Protein AF-A0A2D8CPC3-F1 (afdb_monomer)

Mean predicted aligned error: 6.95 Å

Secondary structure (DSSP, 8-state):
--SSGGGGGTTHHHHHHTT--B---HHHHHHH-HHHHHH--S-BSS-TTHHHHHT-HHHHHHHHHHTT---PPEESSGGG--S-EEEEETT-GGGTT-EEESSHHHHHHH--TTS-EEEEE---S-EEEEEEEEETT--SSSEEEP-GGGTT-EEEEEEEEEEEEETTHHHHHHHHHH-SSTT--

Nearest PDB structures (foldseek):
  2r86-assembly1_A  TM=7.481E-01  e=3.266E-10  Pyrococcus furiosus
  2r84-assembly1_A  TM=7.348E-01  e=1.127E-09  Pyrococcus furiosus
  2r85-assembly1_A  TM=7.443E-01  e=2.227E-09  Pyrococcus furiosus
  2r84-assembly2_B  TM=7.821E-01  e=5.999E-09  Pyrococcus furiosus
  2r86-assembly2_B-3  TM=7.549E-01  e=5.300E-09  Pyrococcus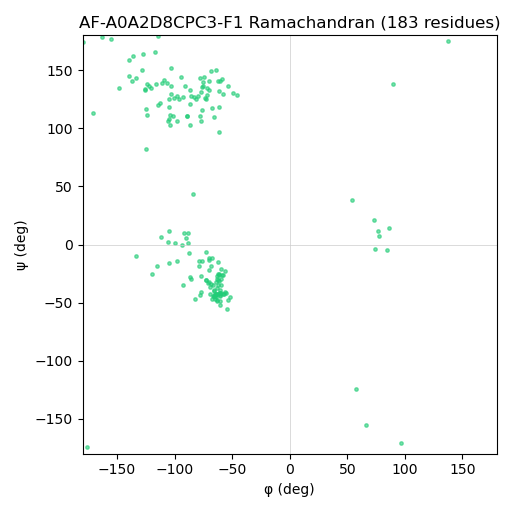 furiosus

Radius of gyration: 21.26 Å; Cα contacts (8 Å, |Δi|>4): 231; chains: 1; bounding box: 52×41×60 Å

Foldseek 3Di:
DDPFLCCLQVCLVVLVVVLHEAEDDPVSCVRNDLVNVLVRNHHYPDDSCVVVCVVDPVSVVVVCVVVVHDDFDWDPDLQPQPAKKWKAFPPDDPCPLIAIAGHSVSCVVRDDPVTDITITDDDQAKDKAWDKDWDQPDPDADFDADDDVRHPDGRTHIDGPDMDTRHCVNVVVVCRVPDDCVVVD

pLDDT: mean 87.66, std 11.76, range [38.03, 98.12]

Solvent-accessible surface area (backbone atoms only — not comparable to full-atom values): 11168 Å² total; per-residue (Å²): 131,81,92,48,67,59,55,53,65,78,41,23,64,61,38,50,79,67,69,46,69,45,75,80,50,73,65,58,41,65,68,40,28,62,71,52,56,59,65,45,79,45,56,56,65,78,67,64,74,52,53,64,38,69,69,37,73,68,48,38,49,53,52,39,47,76,70,69,47,90,70,73,53,72,50,89,52,64,86,71,44,87,44,52,26,36,39,41,50,66,89,44,71,92,61,55,84,50,48,76,26,62,34,43,70,53,36,67,74,70,58,64,84,90,53,62,68,44,42,28,50,52,82,87,51,59,50,72,50,75,39,72,46,77,40,69,83,46,91,54,84,55,59,42,70,33,62,78,100,38,52,91,34,77,54,16,18,55,42,81,77,50,72,54,77,35,78,63,45,35,61,60,49,49,42,67,77,67,51,84,57,80,81,74,115

Structure (mmCIF, N/CA/C/O backbone):
data_AF-A0A2D8CPC3-F1
#
_entry.id   AF-A0A2D8CPC3-F1
#
loop_
_atom_site.group_PDB
_atom_site.id
_atom_site.type_symbol
_atom_site.label_atom_id
_atom_site.label_alt_id
_atom_site.label_comp_id
_atom_site.label_asym_id
_atom_site.label_entity_id
_atom_site.label_seq_id
_atom_site.pdbx_PDB_ins_code
_atom_site.Cartn_x
_atom_site.Cartn_y
_atom_site.Cartn_z
_atom_site.occupancy
_atom_site.B_iso_or_equiv
_atom_site.auth_seq_id
_atom_site.auth_comp_id
_atom_site.auth_asym_id
_atom_site.auth_atom_id
_atom_site.pdbx_PDB_model_num
ATOM 1 N N . MET A 1 1 ? 1.712 19.975 21.796 1.00 66.88 1 MET A N 1
ATOM 2 C CA . MET A 1 1 ? 1.797 19.261 20.505 1.00 66.88 1 MET A CA 1
ATOM 3 C C . MET A 1 1 ? 2.903 18.235 20.653 1.00 66.88 1 MET A C 1
ATOM 5 O O . MET A 1 1 ? 3.775 18.483 21.472 1.00 66.88 1 MET A O 1
ATOM 9 N N . LEU A 1 2 ? 2.816 17.095 19.965 1.00 80.50 2 LEU A N 1
ATOM 10 C CA . LEU A 1 2 ? 3.948 16.165 19.890 1.00 80.50 2 LEU A CA 1
ATOM 11 C C . LEU A 1 2 ? 4.973 16.756 18.922 1.00 80.50 2 LEU A C 1
ATOM 13 O O . LEU A 1 2 ? 4.567 17.253 17.868 1.00 80.50 2 LEU A O 1
ATOM 17 N N . GLU A 1 3 ? 6.254 16.712 19.271 1.00 84.12 3 GLU A N 1
ATOM 18 C CA . GLU A 1 3 ? 7.335 17.150 18.375 1.00 84.12 3 GLU A CA 1
ATOM 19 C C . GLU A 1 3 ? 7.769 16.003 17.443 1.00 84.12 3 GLU A C 1
ATOM 21 O O . GLU A 1 3 ? 8.148 16.231 16.294 1.00 84.12 3 GLU A O 1
ATOM 26 N N . ASP A 1 4 ? 7.629 14.755 17.906 1.00 87.94 4 ASP A N 1
ATOM 27 C CA . ASP A 1 4 ? 7.872 13.529 17.143 1.00 87.94 4 ASP A CA 1
ATOM 28 C C . ASP A 1 4 ? 6.762 12.498 17.422 1.00 87.94 4 ASP A C 1
ATOM 30 O O . ASP A 1 4 ? 6.319 12.314 18.556 1.00 87.94 4 ASP A O 1
ATOM 34 N N . TYR A 1 5 ? 6.315 11.774 16.392 1.00 88.62 5 TYR A N 1
ATOM 35 C CA . TYR A 1 5 ? 5.316 10.710 16.546 1.00 88.62 5 TYR A CA 1
ATOM 36 C C . TYR A 1 5 ? 5.758 9.597 17.509 1.00 88.62 5 TYR A C 1
ATOM 38 O O . TYR A 1 5 ? 4.910 8.945 18.111 1.00 88.62 5 TYR A O 1
ATOM 46 N N . ARG A 1 6 ? 7.061 9.374 17.692 1.00 89.44 6 ARG A N 1
ATOM 47 C CA . ARG A 1 6 ? 7.613 8.386 18.630 1.00 89.44 6 ARG A CA 1
ATOM 48 C C . ARG A 1 6 ? 7.278 8.691 20.083 1.00 89.44 6 ARG A C 1
ATOM 50 O O . ARG A 1 6 ? 7.129 7.745 20.849 1.00 89.44 6 ARG A O 1
ATOM 57 N N . GLU A 1 7 ? 7.059 9.958 20.433 1.00 91.38 7 GLU A N 1
ATOM 58 C CA . GLU A 1 7 ? 6.600 10.362 21.770 1.00 91.38 7 GLU A CA 1
ATOM 59 C C . GLU A 1 7 ? 5.245 9.725 22.118 1.00 91.38 7 GLU A C 1
ATOM 61 O O . GLU A 1 7 ? 4.914 9.552 23.287 1.00 91.38 7 GLU A O 1
ATOM 66 N N . MET A 1 8 ? 4.458 9.291 21.122 1.00 91.75 8 MET A N 1
ATOM 67 C CA . MET A 1 8 ? 3.216 8.556 21.375 1.00 91.75 8 MET A CA 1
ATOM 68 C C . MET A 1 8 ? 3.424 7.275 22.191 1.00 91.75 8 MET A C 1
ATOM 70 O O . MET A 1 8 ? 2.487 6.841 22.861 1.00 91.75 8 MET A O 1
ATOM 74 N N . LEU A 1 9 ? 4.613 6.666 22.130 1.00 92.12 9 LEU A N 1
ATOM 75 C CA . LEU A 1 9 ? 4.952 5.496 22.939 1.00 92.12 9 LEU A CA 1
ATOM 76 C C . LEU A 1 9 ? 5.002 5.854 24.430 1.00 92.12 9 LEU A C 1
ATOM 78 O O . LEU A 1 9 ? 4.478 5.103 25.249 1.00 92.12 9 LEU A O 1
ATOM 82 N N . ASP A 1 10 ? 5.542 7.027 24.762 1.00 93.69 10 ASP A N 1
ATOM 83 C CA . ASP A 1 10 ? 5.662 7.514 26.139 1.00 93.69 10 ASP A CA 1
ATOM 84 C C . ASP A 1 10 ? 4.299 7.940 26.710 1.00 93.69 10 ASP A C 1
ATOM 86 O O . ASP A 1 10 ? 4.031 7.790 27.900 1.00 93.69 10 ASP A O 1
ATOM 90 N N . TYR A 1 11 ? 3.393 8.413 25.848 1.00 94.44 11 TYR A N 1
ATOM 91 C CA . TYR A 1 11 ? 2.033 8.817 26.222 1.00 94.44 11 TYR A CA 1
ATOM 92 C C . TYR A 1 11 ? 0.984 7.696 26.103 1.00 94.44 11 TYR A C 1
ATOM 94 O O . TYR A 1 11 ? -0.213 7.962 26.241 1.00 94.44 11 TYR A O 1
ATOM 102 N N . ALA A 1 12 ? 1.389 6.441 25.873 1.00 94.69 12 ALA A N 1
ATOM 103 C CA . ALA A 1 12 ? 0.462 5.319 25.687 1.00 94.69 12 ALA A CA 1
ATOM 104 C C . ALA A 1 12 ? -0.521 5.147 26.861 1.00 94.69 12 ALA A C 1
ATOM 106 O O . ALA A 1 12 ? -1.717 4.938 26.645 1.00 94.69 12 ALA A O 1
ATOM 107 N N . GLU A 1 13 ? -0.042 5.287 28.099 1.00 96.62 13 GLU A N 1
ATOM 108 C CA . GLU A 1 13 ? -0.886 5.226 29.296 1.00 96.62 13 GLU A CA 1
ATOM 109 C C . GLU A 1 13 ? -1.916 6.359 29.321 1.00 96.62 13 GLU A C 1
ATOM 111 O O . GLU A 1 13 ? -3.112 6.098 29.453 1.00 96.62 13 GLU A O 1
ATOM 116 N N . TRP A 1 14 ? -1.475 7.593 29.070 1.00 96.06 14 TRP A N 1
ATOM 117 C CA . TRP A 1 14 ? -2.355 8.758 29.004 1.00 96.06 14 TRP A CA 1
ATOM 118 C C . TRP A 1 14 ? -3.467 8.579 27.960 1.00 96.06 14 TRP A C 1
ATOM 120 O O . TRP A 1 14 ? -4.631 8.880 28.228 1.00 96.06 14 TRP A O 1
ATOM 130 N N . PHE A 1 15 ? -3.147 8.036 26.780 1.00 96.25 15 PHE A N 1
ATOM 131 C CA . PHE A 1 15 ? -4.153 7.762 25.750 1.00 96.25 15 PHE A CA 1
ATOM 132 C C . PHE A 1 15 ? -5.208 6.757 26.223 1.00 96.25 15 PHE A C 1
ATOM 134 O O . PHE A 1 15 ? -6.402 6.963 25.984 1.00 96.25 15 PHE A O 1
ATOM 141 N N . ARG A 1 16 ? -4.793 5.692 26.922 1.00 96.75 16 ARG A N 1
ATOM 142 C CA . ARG A 1 16 ? -5.721 4.701 27.486 1.00 96.75 16 ARG A CA 1
ATOM 143 C C . ARG A 1 16 ? -6.607 5.306 28.571 1.00 96.75 16 ARG A C 1
ATOM 145 O O . ARG A 1 16 ? -7.817 5.105 28.525 1.00 96.75 16 ARG A O 1
ATOM 152 N N . GLU A 1 17 ? -6.047 6.095 29.488 1.00 97.69 17 GLU A N 1
ATOM 153 C CA . GLU A 1 17 ? -6.815 6.786 30.538 1.00 97.69 17 GLU A CA 1
ATOM 154 C C . GLU A 1 17 ? -7.871 7.743 29.968 1.00 97.69 17 GLU A C 1
ATOM 156 O O . GLU A 1 17 ? -8.920 7.974 30.573 1.00 97.69 17 GLU A O 1
ATOM 161 N N . LYS A 1 18 ? -7.611 8.297 28.780 1.00 97.56 18 LYS A N 1
ATOM 162 C CA . LYS A 1 18 ? -8.533 9.180 28.059 1.00 97.56 18 LYS A CA 1
ATOM 163 C C . LYS A 1 18 ? -9.481 8.447 27.106 1.00 97.56 18 LYS A C 1
ATOM 165 O O . LYS A 1 18 ? -10.247 9.116 26.418 1.00 97.56 18 LYS A O 1
ATOM 170 N N . ASN A 1 19 ? -9.482 7.111 27.093 1.00 97.19 19 ASN A N 1
ATOM 171 C CA . ASN A 1 19 ? -10.299 6.279 26.200 1.00 97.19 19 ASN A CA 1
ATOM 172 C C . ASN A 1 19 ? -10.104 6.628 24.714 1.00 97.19 19 ASN A C 1
ATOM 174 O O . ASN A 1 19 ? -11.054 6.651 23.930 1.00 97.19 19 ASN A O 1
ATOM 178 N N . VAL A 1 20 ? -8.866 6.938 24.326 1.00 97.06 20 VAL A N 1
ATOM 179 C CA . VAL A 1 20 ? -8.535 7.306 22.948 1.00 97.06 20 VAL A CA 1
ATOM 180 C C . VAL A 1 20 ? -8.508 6.065 22.061 1.00 97.06 20 VAL A C 1
ATOM 182 O O . VAL A 1 20 ? -7.913 5.044 22.405 1.00 97.06 20 VAL A O 1
ATOM 185 N N . ILE A 1 21 ? -9.112 6.193 20.879 1.00 96.44 21 ILE A N 1
ATOM 186 C CA . ILE A 1 21 ? -8.969 5.246 19.773 1.00 96.44 21 ILE A CA 1
ATOM 187 C C . ILE A 1 21 ? -8.226 5.960 18.648 1.00 96.44 21 ILE A C 1
ATOM 189 O O . ILE A 1 21 ? -8.671 6.994 18.150 1.00 96.44 21 ILE A O 1
ATOM 193 N N . ILE A 1 22 ? -7.090 5.405 18.239 1.00 94.81 22 ILE A N 1
ATOM 194 C CA . ILE A 1 22 ? -6.279 5.950 17.151 1.00 94.81 22 ILE A CA 1
ATOM 195 C C . ILE A 1 22 ? -6.842 5.471 15.814 1.00 94.81 22 ILE A C 1
ATOM 197 O O . ILE A 1 22 ? -6.961 4.268 15.582 1.00 94.81 22 ILE A O 1
ATOM 201 N N . VAL A 1 23 ? -7.117 6.405 14.904 1.00 95.12 23 VAL A N 1
ATOM 202 C CA . VAL A 1 23 ? -7.429 6.106 13.500 1.00 95.12 23 VAL A CA 1
ATOM 203 C C . VAL A 1 23 ? -6.150 6.296 12.677 1.00 95.12 23 VAL A C 1
ATOM 205 O O . VAL A 1 23 ? -5.717 7.437 12.500 1.00 95.12 23 VAL A O 1
ATOM 208 N N . PRO A 1 24 ? -5.489 5.215 12.222 1.00 92.94 24 PRO A N 1
ATOM 209 C CA . PRO A 1 24 ? -4.202 5.337 11.553 1.00 92.94 24 PRO A CA 1
ATOM 210 C C . PRO A 1 24 ? -4.329 5.884 10.128 1.00 92.94 24 PRO A C 1
ATOM 212 O O . PRO A 1 24 ? -5.251 5.543 9.392 1.00 92.94 24 PRO A O 1
ATOM 215 N N . HIS A 1 25 ? -3.344 6.686 9.723 1.00 90.25 25 HIS A N 1
ATOM 216 C CA . HIS A 1 25 ? -3.126 7.126 8.343 1.00 90.25 25 HIS A CA 1
ATOM 217 C C . HIS A 1 25 ? -1.678 6.833 7.920 1.00 90.25 25 HIS A C 1
ATOM 219 O O . HIS A 1 25 ? -0.815 6.611 8.771 1.00 90.25 25 HIS A O 1
ATOM 225 N N . GLY A 1 26 ? -1.394 6.854 6.611 1.00 84.50 26 GLY A N 1
ATOM 226 C CA . GLY A 1 26 ? -0.092 6.435 6.063 1.00 84.50 26 GLY A CA 1
ATOM 227 C C . GLY A 1 26 ? 1.110 7.120 6.723 1.00 84.50 26 GLY A C 1
ATOM 228 O O . GLY A 1 26 ? 2.050 6.449 7.141 1.00 84.50 26 GLY A O 1
ATOM 229 N N . SER A 1 27 ? 1.042 8.440 6.917 1.00 86.06 27 SER A N 1
ATOM 230 C CA . SER A 1 27 ? 2.122 9.194 7.567 1.00 86.06 27 SER A CA 1
ATOM 231 C C . SER A 1 27 ? 2.359 8.785 9.023 1.00 86.06 27 SER A C 1
ATOM 233 O O . SER A 1 27 ? 3.508 8.717 9.441 1.00 86.06 27 SER A O 1
ATOM 235 N N . LEU A 1 28 ? 1.312 8.465 9.796 1.00 88.94 28 LEU A N 1
ATOM 236 C CA . LEU A 1 28 ? 1.478 8.019 11.184 1.00 88.94 28 LEU A CA 1
ATOM 237 C C . LEU A 1 28 ? 2.320 6.741 11.237 1.00 88.94 28 LEU A C 1
ATOM 239 O O . LEU A 1 28 ? 3.277 6.661 12.002 1.00 88.94 28 LEU A O 1
ATOM 243 N N . VAL A 1 29 ? 1.978 5.756 10.406 1.00 86.12 29 VAL A N 1
ATOM 244 C CA . VAL A 1 29 ? 2.699 4.477 10.347 1.00 86.12 29 VAL A CA 1
ATOM 245 C C . VAL A 1 29 ? 4.128 4.679 9.840 1.00 86.12 29 VAL A C 1
ATOM 247 O O . VAL A 1 29 ? 5.052 4.064 10.371 1.00 86.12 29 VAL A O 1
ATOM 250 N N . GLU A 1 30 ? 4.325 5.555 8.850 1.00 85.12 30 GLU A N 1
ATOM 251 C CA . GLU A 1 30 ? 5.651 5.865 8.311 1.00 85.12 30 GLU A CA 1
ATOM 252 C C . GLU A 1 30 ? 6.574 6.507 9.356 1.00 85.12 30 GLU A C 1
ATOM 254 O O . GLU A 1 30 ? 7.711 6.059 9.513 1.00 85.12 30 GLU A O 1
ATOM 259 N N . TYR A 1 31 ? 6.102 7.530 10.075 1.00 85.94 31 TYR A N 1
ATOM 260 C CA . TYR A 1 31 ? 6.927 8.271 11.034 1.00 85.94 31 TYR A CA 1
ATOM 261 C C . TYR A 1 31 ? 7.127 7.519 12.352 1.00 85.94 31 TYR A C 1
ATOM 263 O O . TYR A 1 31 ? 8.243 7.485 12.876 1.00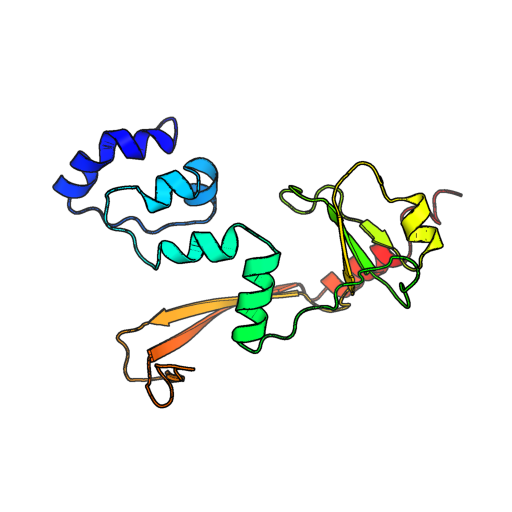 85.94 31 TYR A O 1
ATOM 271 N N . LEU A 1 32 ? 6.081 6.867 12.871 1.00 89.00 32 LEU A N 1
ATOM 272 C CA . LEU A 1 32 ? 6.192 6.047 14.079 1.00 89.00 32 LEU A CA 1
ATOM 273 C C . LEU A 1 32 ? 7.030 4.785 13.819 1.00 89.00 32 LEU A C 1
ATOM 275 O O . LEU A 1 32 ? 7.778 4.338 14.691 1.00 89.00 32 LEU A O 1
ATOM 279 N N . GLY A 1 33 ? 6.931 4.235 12.606 1.00 87.94 33 GLY A N 1
ATOM 280 C CA . GLY A 1 33 ? 7.521 2.968 12.197 1.00 87.94 33 GLY A CA 1
ATOM 281 C C . GLY A 1 33 ? 6.577 1.789 12.452 1.00 87.94 33 GLY A C 1
ATOM 282 O O . GLY A 1 33 ? 5.948 1.687 13.507 1.00 87.94 33 GLY A O 1
ATOM 283 N N . ALA A 1 34 ? 6.514 0.857 11.496 1.00 86.31 34 ALA A N 1
ATOM 284 C CA . ALA A 1 34 ? 5.567 -0.262 11.517 1.00 86.31 34 ALA A CA 1
ATOM 285 C C . ALA A 1 34 ? 5.659 -1.124 12.792 1.00 86.31 34 ALA A C 1
ATOM 287 O O . ALA A 1 34 ? 4.633 -1.493 13.366 1.00 86.31 34 ALA A O 1
ATOM 288 N N . SER A 1 35 ? 6.876 -1.405 13.270 1.00 88.00 35 SER A N 1
ATOM 289 C CA . SER A 1 35 ? 7.097 -2.186 14.496 1.00 88.00 35 SER A CA 1
ATOM 290 C C . SER A 1 35 ? 6.572 -1.471 15.742 1.00 88.00 35 SER A C 1
ATOM 292 O O . SER A 1 35 ? 5.889 -2.083 16.561 1.00 88.00 35 SER A O 1
ATOM 294 N N . ASN A 1 36 ? 6.839 -0.169 15.863 1.00 91.69 36 ASN A N 1
ATOM 295 C CA . ASN A 1 36 ? 6.379 0.636 16.993 1.00 91.69 36 ASN A CA 1
ATOM 296 C C . ASN A 1 36 ? 4.856 0.773 16.984 1.00 91.69 36 ASN A C 1
ATOM 298 O O . ASN A 1 36 ? 4.223 0.560 18.010 1.00 91.69 36 ASN A O 1
ATOM 302 N N . PHE A 1 37 ? 4.252 1.040 15.821 1.00 91.94 37 PHE A N 1
ATOM 303 C CA . PHE A 1 37 ? 2.796 1.101 15.695 1.00 91.94 37 PHE A CA 1
ATOM 304 C C . PHE A 1 37 ? 2.129 -0.230 16.068 1.00 91.94 37 PHE A C 1
ATOM 306 O O . PHE A 1 37 ? 1.119 -0.248 16.770 1.00 91.94 37 PHE A O 1
ATOM 313 N N . ARG A 1 38 ? 2.705 -1.364 15.643 1.00 89.25 38 ARG A N 1
ATOM 314 C CA . ARG A 1 38 ? 2.184 -2.693 15.988 1.00 89.25 38 ARG A CA 1
ATOM 315 C C . ARG A 1 38 ? 2.167 -2.923 17.502 1.00 89.25 38 ARG A C 1
ATOM 317 O O . ARG A 1 38 ? 1.178 -3.453 18.014 1.00 89.25 38 ARG A O 1
ATOM 324 N N . ASN A 1 39 ? 3.228 -2.495 18.184 1.00 91.06 39 ASN A N 1
ATOM 325 C CA . ASN A 1 39 ? 3.426 -2.671 19.623 1.00 91.06 39 ASN A CA 1
ATOM 326 C C . ASN A 1 39 ? 2.808 -1.549 20.475 1.00 91.06 39 ASN A C 1
ATOM 328 O O . ASN A 1 39 ? 2.785 -1.673 21.694 1.00 91.06 39 ASN A O 1
ATOM 332 N N . LEU A 1 40 ? 2.291 -0.474 19.865 1.00 93.06 40 LEU A N 1
ATOM 333 C CA . LEU A 1 40 ? 1.691 0.647 20.585 1.00 93.06 40 LEU A CA 1
ATOM 334 C C . LEU A 1 40 ? 0.488 0.165 21.397 1.00 93.06 40 LEU A C 1
ATOM 336 O O . LEU A 1 40 ? -0.512 -0.308 20.857 1.00 93.06 40 LEU A O 1
ATOM 340 N N . GLU A 1 41 ? 0.543 0.310 22.707 1.00 93.81 41 GLU A N 1
ATOM 341 C CA . GLU A 1 41 ? -0.468 -0.242 23.604 1.00 93.81 41 GLU A CA 1
ATOM 342 C C . GLU A 1 41 ? -1.708 0.667 23.753 1.00 93.81 41 GLU A C 1
ATOM 344 O O . GLU A 1 41 ? -2.218 0.880 24.850 1.00 93.81 41 GLU A O 1
ATOM 349 N N . VAL A 1 42 ? -2.205 1.229 22.653 1.00 95.44 42 VAL A N 1
ATOM 350 C CA . VAL A 1 42 ? -3.386 2.109 22.607 1.00 95.44 42 VAL A CA 1
ATOM 351 C C . VAL A 1 42 ? -4.382 1.545 21.600 1.00 95.44 42 VAL A C 1
ATOM 353 O O . VAL A 1 42 ? -3.944 1.210 20.506 1.00 95.44 42 VAL A O 1
ATOM 356 N N . PRO A 1 43 ? -5.692 1.439 21.881 1.00 95.31 43 PRO A N 1
ATOM 357 C CA . PRO A 1 43 ? -6.660 0.950 20.898 1.00 95.31 43 PRO A CA 1
ATOM 358 C C . PRO A 1 43 ? -6.529 1.652 19.535 1.00 95.31 43 PRO A C 1
ATOM 360 O O . PRO A 1 43 ? -6.483 2.877 19.452 1.00 95.31 43 PRO A O 1
ATOM 363 N N . THR A 1 44 ? -6.460 0.873 18.455 1.00 95.00 44 THR A N 1
ATOM 364 C CA . THR A 1 44 ? -6.342 1.381 17.077 1.00 95.00 44 THR A CA 1
ATOM 365 C C . THR A 1 44 ? -7.474 0.838 16.222 1.00 95.00 44 THR A C 1
ATOM 367 O O . THR A 1 44 ? -7.762 -0.356 16.285 1.00 95.00 44 THR A O 1
ATOM 370 N N . PHE A 1 45 ? -8.056 1.682 15.379 1.00 95.19 45 PHE A N 1
ATOM 371 C CA . PHE A 1 45 ? -9.000 1.257 14.355 1.00 95.19 45 PHE A CA 1
ATOM 372 C C . PHE A 1 45 ? -8.283 0.465 13.248 1.00 95.19 45 PHE A C 1
ATOM 374 O O . PHE A 1 45 ? -7.243 0.894 12.747 1.00 95.19 45 PHE A O 1
ATOM 381 N N . GLY A 1 46 ? -8.846 -0.683 12.861 1.00 92.81 46 GLY A N 1
ATOM 382 C CA . GLY A 1 46 ? -8.303 -1.562 11.821 1.00 92.81 46 GLY A CA 1
ATOM 383 C C . GLY A 1 46 ? -7.455 -2.729 12.347 1.00 92.81 46 GLY A C 1
ATOM 384 O O . GLY A 1 46 ? -7.402 -3.014 13.542 1.00 92.81 46 GLY A O 1
ATOM 385 N N . ASN A 1 47 ? -6.794 -3.441 11.429 1.00 91.50 47 ASN A N 1
ATOM 386 C CA . ASN A 1 47 ? -5.991 -4.626 11.736 1.00 91.50 47 ASN A CA 1
ATOM 387 C C . ASN A 1 47 ? -4.489 -4.315 11.669 1.00 91.50 47 ASN A C 1
ATOM 389 O O . ASN A 1 47 ? -3.922 -4.210 10.587 1.00 91.50 47 ASN A O 1
ATOM 393 N N . ARG A 1 48 ? -3.808 -4.263 12.818 1.00 90.94 48 ARG A N 1
ATOM 394 C CA . ARG A 1 48 ? -2.358 -3.986 12.882 1.00 90.94 48 ARG A CA 1
ATOM 395 C C . ARG A 1 48 ? -1.484 -5.007 12.165 1.00 90.94 48 ARG A C 1
ATOM 397 O O . ARG A 1 48 ? -0.380 -4.672 11.743 1.00 90.94 48 ARG A O 1
ATOM 404 N N . ASN A 1 49 ? -1.946 -6.250 12.035 1.00 88.31 49 ASN A N 1
ATOM 405 C CA . ASN A 1 49 ? -1.176 -7.291 11.358 1.00 88.31 49 ASN A CA 1
ATOM 406 C C . ASN A 1 49 ? -1.092 -7.053 9.842 1.00 88.31 49 ASN A C 1
ATOM 408 O O . ASN A 1 49 ? -0.267 -7.685 9.189 1.00 88.31 49 ASN A O 1
ATOM 412 N N . ILE A 1 50 ? -1.878 -6.119 9.289 1.00 89.31 50 ILE A N 1
ATOM 413 C CA . ILE A 1 50 ? -1.791 -5.736 7.877 1.00 89.31 50 ILE A CA 1
ATOM 414 C C . ILE A 1 50 ? -0.420 -5.166 7.510 1.00 89.31 50 ILE A C 1
ATOM 416 O O . ILE A 1 50 ? 0.089 -5.425 6.426 1.00 89.31 50 ILE A O 1
ATOM 420 N N . LEU A 1 51 ? 0.240 -4.501 8.463 1.00 86.12 51 LEU A N 1
ATOM 421 C CA . LEU A 1 51 ? 1.558 -3.906 8.255 1.00 86.12 51 LEU A CA 1
ATOM 422 C C . LEU A 1 51 ? 2.635 -4.943 7.924 1.00 86.12 51 LEU A C 1
ATOM 424 O O . LEU A 1 51 ? 3.625 -4.616 7.277 1.00 86.12 51 LEU A O 1
ATOM 428 N N . HIS A 1 52 ? 2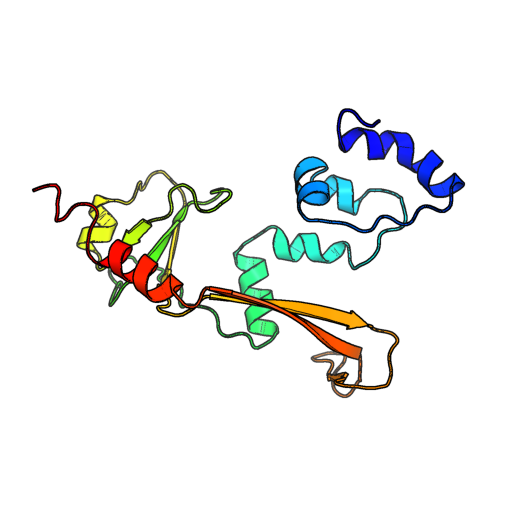.452 -6.199 8.346 1.00 86.00 52 HIS A N 1
ATOM 429 C CA . HIS A 1 52 ? 3.333 -7.288 7.933 1.00 86.00 52 HIS A CA 1
ATOM 430 C C . HIS A 1 52 ? 3.249 -7.523 6.421 1.00 86.00 52 HIS A C 1
ATOM 432 O O . HIS A 1 52 ? 4.282 -7.609 5.763 1.00 86.00 52 HIS A O 1
ATOM 438 N N . TRP A 1 53 ? 2.037 -7.554 5.864 1.00 87.38 53 TRP A N 1
ATOM 439 C CA . TRP A 1 53 ? 1.814 -7.733 4.430 1.00 87.38 53 TRP A CA 1
ATOM 440 C C . TRP A 1 53 ? 2.312 -6.543 3.605 1.00 87.38 53 TRP A C 1
ATOM 442 O O . TRP A 1 53 ? 2.846 -6.731 2.517 1.00 87.38 53 TRP A O 1
ATOM 452 N N . GLU A 1 54 ? 2.199 -5.328 4.142 1.00 82.62 54 GLU A N 1
ATOM 453 C CA . GLU A 1 54 ? 2.655 -4.096 3.481 1.00 82.62 54 GLU A CA 1
ATOM 454 C C . GLU A 1 54 ? 4.175 -3.874 3.574 1.00 82.62 54 GLU A C 1
ATOM 456 O O . GLU A 1 54 ? 4.731 -3.053 2.845 1.00 82.62 54 GLU A O 1
ATOM 461 N N . SER A 1 55 ? 4.868 -4.612 4.449 1.00 78.44 55 SER A N 1
ATOM 462 C CA . SER A 1 55 ? 6.308 -4.439 4.691 1.00 78.44 55 SER A CA 1
ATOM 463 C C . SER A 1 55 ? 7.206 -4.891 3.536 1.00 78.44 55 SER A C 1
ATOM 465 O O . SER A 1 55 ? 8.348 -4.439 3.445 1.00 78.44 55 SER A O 1
ATOM 467 N N . SER A 1 56 ? 6.721 -5.769 2.650 1.00 83.69 56 SER A N 1
ATOM 468 C CA . SER A 1 56 ? 7.495 -6.262 1.511 1.00 83.69 56 SER A CA 1
ATOM 469 C C . SER A 1 56 ? 6.643 -6.377 0.251 1.00 83.69 56 SER A C 1
ATOM 471 O O . SER A 1 56 ? 5.470 -6.747 0.287 1.00 83.69 56 SER A O 1
ATOM 473 N N . ARG A 1 57 ? 7.263 -6.098 -0.902 1.00 82.81 57 ARG A N 1
ATOM 474 C CA . ARG A 1 57 ? 6.596 -6.202 -2.210 1.00 82.81 57 ARG A CA 1
ATOM 475 C C . ARG A 1 57 ? 6.186 -7.641 -2.534 1.00 82.81 57 ARG A C 1
ATOM 477 O O . ARG A 1 57 ? 5.164 -7.844 -3.181 1.00 82.81 57 ARG A O 1
ATOM 484 N N . ALA A 1 58 ? 6.962 -8.625 -2.077 1.00 87.12 58 ALA A N 1
ATOM 485 C CA . ALA A 1 58 ? 6.666 -10.040 -2.285 1.00 87.12 58 ALA A CA 1
ATOM 486 C C . ALA A 1 58 ? 5.409 -10.472 -1.515 1.00 87.12 58 ALA A C 1
ATOM 488 O O . ALA A 1 58 ? 4.512 -11.069 -2.105 1.00 87.12 58 ALA A O 1
ATOM 489 N N . LEU A 1 59 ? 5.304 -10.096 -0.233 1.00 91.06 59 LEU A N 1
ATOM 490 C CA . LEU A 1 59 ? 4.120 -10.378 0.585 1.00 91.06 59 LEU A CA 1
ATOM 491 C C . LEU A 1 59 ? 2.887 -9.660 0.036 1.00 91.06 59 LEU A C 1
ATOM 493 O O . LEU A 1 59 ? 1.825 -10.266 -0.077 1.00 91.06 59 LEU A O 1
ATOM 497 N N . GLN A 1 60 ? 3.032 -8.398 -0.372 1.00 91.31 60 GLN A N 1
ATOM 498 C CA . GLN A 1 60 ? 1.943 -7.650 -0.992 1.00 91.31 60 GLN A CA 1
ATOM 499 C C . GLN A 1 60 ? 1.455 -8.316 -2.286 1.00 91.31 60 GLN A C 1
ATOM 501 O O . GLN A 1 60 ? 0.248 -8.428 -2.495 1.00 91.31 60 GLN A O 1
ATOM 506 N N . ARG A 1 61 ? 2.374 -8.773 -3.150 1.00 92.25 61 ARG A N 1
ATOM 507 C CA . ARG A 1 61 ? 2.018 -9.492 -4.379 1.00 92.25 61 ARG A CA 1
ATOM 508 C C . ARG A 1 61 ? 1.249 -10.768 -4.059 1.00 92.25 61 ARG A C 1
ATOM 510 O O . ARG A 1 61 ? 0.159 -10.940 -4.594 1.00 92.25 61 ARG A O 1
ATOM 517 N N . GLN A 1 62 ? 1.795 -11.602 -3.174 1.00 93.88 62 GLN A N 1
ATOM 518 C CA . GLN A 1 62 ? 1.152 -12.842 -2.747 1.00 93.88 62 GLN A CA 1
ATOM 519 C C . GLN A 1 62 ? -0.267 -12.566 -2.239 1.00 93.88 62 GLN A C 1
ATOM 521 O O . GLN A 1 62 ? -1.218 -13.205 -2.671 1.00 93.88 62 GLN A O 1
ATOM 526 N N . TRP A 1 63 ? -0.426 -11.562 -1.377 1.00 93.44 63 TRP A N 1
ATOM 527 C CA . TRP A 1 63 ? -1.723 -11.215 -0.811 1.00 93.44 63 TRP A CA 1
ATOM 528 C C . TRP A 1 63 ? -2.744 -10.780 -1.871 1.00 93.44 63 TRP A C 1
ATOM 530 O O . TRP A 1 63 ? -3.901 -11.202 -1.829 1.00 93.44 63 TRP A O 1
ATOM 540 N N . LEU A 1 64 ? -2.324 -9.961 -2.839 1.00 93.56 64 LEU A N 1
ATOM 541 C CA . LEU A 1 64 ? -3.185 -9.514 -3.935 1.00 93.56 64 LEU A CA 1
ATOM 542 C C . LEU A 1 64 ? -3.584 -10.679 -4.852 1.00 93.56 64 LEU A C 1
ATOM 544 O O . LEU A 1 64 ? -4.761 -10.812 -5.190 1.00 93.56 64 LEU A O 1
ATOM 548 N N . GLU A 1 65 ? -2.637 -11.543 -5.218 1.00 94.06 65 GLU A N 1
ATOM 549 C CA . GLU A 1 65 ? -2.898 -12.727 -6.046 1.00 94.06 65 GLU A CA 1
ATOM 550 C C . GLU A 1 65 ? -3.832 -13.720 -5.331 1.00 94.06 65 GLU A C 1
ATOM 552 O O . GLU A 1 65 ? -4.818 -14.164 -5.924 1.00 94.06 65 GLU A O 1
ATOM 557 N N . ASP A 1 66 ? -3.625 -13.969 -4.033 1.00 90.94 66 ASP A N 1
ATOM 558 C CA . ASP A 1 66 ? -4.511 -14.789 -3.190 1.00 90.94 66 ASP A CA 1
ATOM 559 C C . ASP A 1 66 ? -5.926 -14.183 -3.075 1.00 90.94 66 ASP A C 1
ATOM 561 O O . ASP A 1 66 ? -6.934 -14.898 -2.975 1.00 90.94 66 ASP A O 1
ATOM 565 N N . GLY A 1 67 ? -6.025 -12.851 -3.140 1.00 89.56 67 GLY A N 1
ATOM 566 C CA . GLY A 1 67 ? -7.277 -12.097 -3.239 1.00 89.56 67 GLY A CA 1
ATOM 567 C C . GLY A 1 67 ? -7.989 -12.242 -4.591 1.00 89.56 67 GLY A C 1
ATOM 568 O O . GLY A 1 67 ? -9.181 -11.952 -4.701 1.00 89.56 67 GLY A O 1
ATOM 569 N N . GLY A 1 68 ? -7.314 -12.781 -5.609 1.00 90.19 68 GLY A N 1
ATOM 570 C CA . GLY A 1 68 ? -7.805 -12.881 -6.983 1.00 90.19 68 GLY A CA 1
ATOM 571 C C . GLY A 1 68 ? -7.540 -11.633 -7.828 1.00 90.19 68 GLY A C 1
ATOM 572 O O . GLY A 1 68 ? -8.144 -11.483 -8.890 1.00 90.19 68 GLY A O 1
ATOM 573 N N . CYS A 1 69 ? -6.668 -10.727 -7.379 1.00 93.56 69 CYS A N 1
ATOM 574 C CA . CYS A 1 69 ? -6.231 -9.595 -8.187 1.00 93.56 69 CYS A CA 1
ATOM 575 C C . CYS A 1 69 ? -5.229 -10.056 -9.250 1.00 93.56 69 CYS A C 1
ATOM 577 O O . CYS A 1 69 ? -4.332 -10.854 -8.987 1.00 93.56 69 CYS A O 1
ATOM 579 N N . THR A 1 70 ? -5.349 -9.507 -10.458 1.00 94.00 70 THR A N 1
ATOM 580 C CA . THR A 1 70 ? -4.335 -9.696 -11.501 1.00 94.00 70 THR A CA 1
ATOM 581 C C . THR A 1 70 ? -3.181 -8.729 -11.258 1.00 94.00 70 THR A C 1
ATOM 583 O O . THR A 1 70 ? -3.397 -7.522 -11.164 1.00 94.00 70 THR A O 1
ATOM 586 N N . MET A 1 71 ? -1.961 -9.256 -11.168 1.00 94.00 71 MET A N 1
ATOM 587 C CA . MET A 1 71 ? -0.748 -8.467 -10.961 1.00 94.00 71 MET A CA 1
ATOM 588 C C . MET A 1 71 ? 0.105 -8.444 -12.233 1.00 94.00 71 MET A C 1
ATOM 590 O O . MET A 1 71 ? 0.234 -9.489 -12.875 1.00 94.00 71 MET A O 1
ATOM 594 N N . PRO A 1 72 ? 0.748 -7.310 -12.578 1.00 93.81 72 PRO A N 1
ATOM 595 C CA . PRO A 1 72 ? 1.613 -7.253 -13.753 1.00 93.81 72 PRO A CA 1
ATOM 596 C C . PRO A 1 72 ? 2.750 -8.272 -13.640 1.00 93.81 72 PRO A C 1
ATOM 598 O O . PRO A 1 72 ? 3.283 -8.483 -12.535 1.00 93.81 72 PRO A O 1
ATOM 601 N N . LYS A 1 73 ? 3.117 -8.897 -14.760 1.00 93.75 73 LYS A N 1
ATOM 602 C CA . LYS A 1 73 ? 4.119 -9.973 -14.792 1.00 93.75 73 LYS A CA 1
ATOM 603 C C . LYS A 1 73 ? 5.477 -9.482 -14.294 1.00 93.75 73 LYS A C 1
ATOM 605 O O . LYS A 1 73 ? 5.882 -8.359 -14.584 1.00 93.75 73 LYS A O 1
ATOM 610 N N . VAL A 1 74 ? 6.175 -10.323 -13.536 1.00 94.12 74 VAL A N 1
ATOM 611 C CA . VAL A 1 74 ? 7.575 -10.083 -13.155 1.00 94.12 74 VAL A CA 1
ATOM 612 C C . VAL A 1 74 ? 8.465 -10.722 -14.212 1.00 94.12 74 VAL A C 1
ATOM 614 O O . VAL A 1 74 ? 8.192 -11.839 -14.645 1.00 94.12 74 VAL A O 1
ATOM 617 N N . VAL A 1 75 ? 9.511 -10.011 -14.622 1.00 95.12 75 VAL A N 1
ATOM 618 C CA . VAL A 1 75 ? 10.530 -10.526 -15.540 1.00 95.12 75 VAL A CA 1
ATOM 619 C C . VAL A 1 75 ? 11.775 -10.847 -14.716 1.00 95.12 75 VAL A C 1
ATOM 621 O O . VAL A 1 75 ? 12.401 -9.943 -14.170 1.00 95.12 75 VAL A O 1
ATOM 624 N N . GLU A 1 76 ? 12.101 -12.133 -14.585 1.00 93.19 76 GLU A N 1
ATOM 625 C CA . GLU A 1 76 ? 13.240 -12.588 -13.770 1.00 93.19 76 GLU A CA 1
ATOM 626 C C . GLU A 1 76 ? 14.581 -12.382 -14.481 1.00 93.19 76 GLU A C 1
ATOM 628 O O . GLU A 1 76 ? 15.536 -11.894 -13.882 1.00 93.19 76 GLU A O 1
ATOM 633 N N . ASP A 1 77 ? 14.641 -12.716 -15.772 1.00 93.81 77 ASP A N 1
ATOM 634 C CA . ASP A 1 77 ? 15.820 -12.503 -16.610 1.00 93.81 77 ASP A CA 1
ATOM 635 C C . ASP A 1 77 ? 15.582 -11.304 -17.541 1.00 93.81 77 ASP A C 1
ATOM 637 O O . ASP A 1 77 ? 14.680 -11.368 -18.384 1.00 93.81 77 ASP A O 1
ATOM 641 N N . PRO A 1 78 ? 16.385 -10.226 -17.453 1.00 92.88 78 PRO A N 1
ATOM 642 C CA . PRO A 1 78 ? 16.261 -9.082 -18.349 1.00 92.88 78 PRO A CA 1
ATOM 643 C C . PRO A 1 78 ? 16.369 -9.433 -19.844 1.00 92.88 78 PRO A C 1
ATOM 645 O O . PRO A 1 78 ? 15.884 -8.675 -20.681 1.00 92.88 78 PRO A O 1
ATOM 648 N N . HIS A 1 79 ? 16.987 -10.559 -20.220 1.00 94.38 79 HIS A N 1
ATOM 649 C CA . HIS A 1 79 ? 17.027 -10.998 -21.621 1.00 94.38 79 HIS A CA 1
ATOM 650 C C . HIS A 1 79 ? 15.649 -11.427 -22.152 1.00 94.38 79 HIS A C 1
ATOM 652 O O . HIS A 1 79 ? 15.449 -11.439 -23.364 1.00 94.38 79 HIS A O 1
ATOM 658 N N . ASN A 1 80 ? 14.696 -11.723 -21.262 1.00 94.62 80 ASN A N 1
ATOM 659 C CA . ASN A 1 80 ? 13.320 -12.083 -21.604 1.00 94.62 80 ASN A CA 1
ATOM 660 C C . ASN A 1 80 ? 12.390 -10.863 -21.727 1.00 94.62 80 ASN A C 1
ATOM 662 O O . ASN A 1 80 ? 11.176 -11.036 -21.797 1.00 94.62 80 ASN A O 1
ATOM 666 N N . ILE A 1 81 ? 12.922 -9.635 -21.729 1.00 93.69 81 ILE A N 1
ATOM 667 C CA . ILE A 1 81 ? 12.119 -8.432 -21.981 1.00 93.69 81 ILE A CA 1
ATOM 668 C C . ILE A 1 81 ? 11.606 -8.475 -23.429 1.00 93.69 81 ILE A C 1
ATOM 670 O O . ILE A 1 81 ? 12.375 -8.295 -24.374 1.00 93.69 81 ILE A O 1
ATOM 674 N N . ASP A 1 82 ? 10.300 -8.688 -23.586 1.00 90.31 82 ASP A N 1
ATOM 675 C CA . ASP A 1 82 ? 9.576 -8.797 -24.860 1.00 90.31 82 ASP A CA 1
ATOM 676 C C . ASP A 1 82 ? 8.610 -7.620 -25.118 1.00 90.31 82 ASP A C 1
ATOM 678 O O . ASP A 1 82 ? 7.872 -7.607 -26.105 1.00 90.31 82 ASP A O 1
ATOM 682 N N . GLY A 1 83 ? 8.647 -6.602 -24.255 1.00 88.00 83 GLY A N 1
ATOM 683 C CA . GLY A 1 83 ? 7.855 -5.380 -24.348 1.00 88.00 83 GLY A CA 1
ATOM 684 C C . GLY A 1 83 ? 8.218 -4.372 -23.251 1.00 88.00 83 GLY A C 1
ATOM 685 O O . GLY A 1 83 ? 9.161 -4.598 -22.491 1.00 88.00 83 GLY A O 1
ATOM 686 N N . PRO A 1 84 ? 7.483 -3.248 -23.144 1.00 91.38 84 PRO A N 1
ATOM 687 C CA . PRO A 1 84 ? 7.756 -2.233 -22.137 1.00 91.38 84 PRO A CA 1
ATOM 688 C C . PRO A 1 84 ? 7.703 -2.780 -20.707 1.00 91.38 84 PRO A C 1
ATOM 690 O O . PRO A 1 84 ? 6.719 -3.392 -20.285 1.00 91.38 84 PRO A O 1
ATOM 693 N N . VAL A 1 85 ? 8.750 -2.498 -19.937 1.00 94.19 85 VAL A N 1
ATOM 694 C CA . VAL A 1 85 ? 8.866 -2.854 -18.521 1.00 94.19 85 VAL A CA 1
ATOM 695 C C . VAL A 1 85 ? 9.229 -1.634 -17.690 1.00 94.19 85 VAL A C 1
ATOM 697 O O . VAL A 1 85 ? 9.919 -0.732 -18.154 1.00 94.19 85 VAL A O 1
ATOM 700 N N . ILE A 1 86 ? 8.792 -1.612 -16.436 1.00 92.56 86 ILE A N 1
ATOM 701 C CA . ILE A 1 86 ? 9.254 -0.668 -15.422 1.00 92.56 86 ILE A CA 1
ATOM 702 C C . ILE A 1 86 ? 10.230 -1.362 -14.480 1.00 92.56 86 ILE A C 1
ATOM 704 O O . ILE A 1 86 ? 9.940 -2.424 -13.925 1.00 92.56 86 ILE A O 1
ATOM 708 N N . VAL A 1 87 ? 11.379 -0.730 -14.277 1.00 91.75 87 VAL A N 1
ATOM 709 C CA . VAL A 1 87 ? 12.410 -1.170 -13.341 1.00 91.75 87 VAL A CA 1
ATOM 710 C C . VAL A 1 87 ? 12.265 -0.380 -12.050 1.00 91.75 87 VAL A C 1
ATOM 712 O O . VAL A 1 87 ? 12.179 0.851 -12.060 1.00 91.75 87 VAL A O 1
ATOM 715 N N . LYS A 1 88 ? 12.197 -1.101 -10.930 1.00 89.81 88 LYS A N 1
ATOM 716 C CA . LYS A 1 88 ? 11.939 -0.544 -9.602 1.00 89.81 88 LYS A CA 1
ATOM 717 C C . LYS A 1 88 ? 13.051 -0.921 -8.636 1.00 89.81 88 LYS A C 1
ATOM 719 O O . LYS A 1 88 ? 13.116 -2.076 -8.224 1.00 89.81 88 LYS A O 1
ATOM 724 N N . TYR A 1 89 ? 13.854 0.047 -8.207 1.00 87.44 89 TYR A N 1
ATOM 725 C CA . TYR A 1 89 ? 14.867 -0.186 -7.175 1.00 87.44 89 TYR A CA 1
ATOM 726 C C . TYR A 1 89 ? 14.242 -0.474 -5.798 1.00 87.44 89 TYR A C 1
ATOM 728 O O . TYR A 1 89 ? 13.124 -0.032 -5.464 1.00 87.44 89 TYR A O 1
ATOM 736 N N . ALA A 1 90 ? 14.930 -1.276 -4.992 1.00 78.81 90 ALA A N 1
ATOM 737 C CA . ALA A 1 90 ? 14.598 -1.523 -3.595 1.00 78.81 90 ALA A CA 1
ATOM 738 C C . ALA A 1 90 ? 14.699 -0.216 -2.786 1.00 78.81 90 ALA A C 1
ATOM 740 O O . ALA A 1 90 ? 15.542 0.634 -3.040 1.00 78.81 90 ALA A O 1
ATOM 741 N N . GLY A 1 91 ? 13.781 0.008 -1.841 1.00 70.88 91 GLY A N 1
ATOM 742 C CA . GLY A 1 91 ? 13.819 1.197 -0.970 1.00 70.88 91 GLY A CA 1
ATOM 743 C C . GLY A 1 91 ? 13.420 2.540 -1.609 1.00 70.88 91 GLY A C 1
ATOM 744 O O . GLY A 1 91 ? 13.302 3.538 -0.895 1.00 70.88 91 GLY A O 1
ATOM 745 N N . ALA A 1 92 ? 13.137 2.591 -2.913 1.00 63.50 92 ALA A N 1
ATOM 746 C CA . ALA A 1 92 ? 12.664 3.792 -3.600 1.00 63.50 92 ALA A CA 1
ATOM 747 C C . ALA A 1 92 ? 11.317 4.306 -3.047 1.00 63.50 92 ALA A C 1
ATOM 749 O O . ALA A 1 92 ? 10.234 3.868 -3.451 1.00 63.50 92 ALA A O 1
ATOM 750 N N . LYS A 1 93 ? 11.368 5.286 -2.136 1.00 61.22 93 LYS A N 1
ATOM 751 C CA . LYS A 1 93 ? 10.176 6.005 -1.662 1.00 61.22 93 LYS A CA 1
ATOM 752 C C . LYS A 1 93 ? 9.661 6.955 -2.744 1.00 61.22 93 LYS A C 1
ATOM 754 O O . LYS A 1 93 ? 10.407 7.808 -3.233 1.00 61.22 93 LYS A O 1
ATOM 759 N N . GLY A 1 94 ? 8.382 6.816 -3.093 1.00 61.44 94 GLY A N 1
ATOM 760 C CA . GLY A 1 94 ? 7.693 7.702 -4.039 1.00 61.44 94 GLY A CA 1
ATOM 761 C C . GLY A 1 94 ? 8.092 7.522 -5.508 1.00 61.44 94 GLY A C 1
ATOM 762 O O . GLY A 1 94 ? 7.921 8.448 -6.291 1.00 61.44 94 GLY A O 1
ATOM 763 N N . GLY A 1 95 ? 8.650 6.367 -5.892 1.00 63.47 95 GLY A N 1
ATOM 764 C CA . GLY A 1 95 ? 9.005 6.074 -7.290 1.00 63.47 95 GLY A CA 1
ATOM 765 C C . GLY A 1 95 ? 10.275 6.762 -7.801 1.00 63.47 95 GLY A C 1
ATOM 766 O O . GLY A 1 95 ? 10.539 6.749 -9.002 1.00 63.47 95 GLY A O 1
ATOM 767 N N . ARG A 1 96 ? 11.080 7.353 -6.910 1.00 68.69 96 ARG A N 1
ATOM 768 C CA . ARG A 1 96 ? 12.398 7.893 -7.274 1.00 68.69 96 ARG A CA 1
ATOM 769 C C . ARG A 1 96 ? 13.310 6.778 -7.786 1.00 68.69 96 ARG A C 1
ATOM 771 O O . ARG A 1 96 ? 13.409 5.734 -7.156 1.00 68.69 96 ARG A O 1
ATOM 778 N N . GLY A 1 97 ? 13.962 7.017 -8.922 1.00 76.31 97 GLY A N 1
ATOM 779 C CA . GLY A 1 97 ? 14.861 6.053 -9.564 1.00 76.31 97 GLY A CA 1
ATOM 780 C C . GLY A 1 97 ? 14.162 5.029 -10.459 1.00 76.31 97 GLY A C 1
ATOM 781 O O . GLY A 1 97 ? 14.841 4.268 -11.136 1.00 76.31 97 GLY A O 1
ATOM 782 N N . TYR A 1 98 ? 12.827 5.006 -10.517 1.00 86.94 98 TYR A N 1
ATOM 783 C CA . TYR A 1 98 ? 12.140 4.122 -11.457 1.00 86.94 98 TYR A CA 1
ATOM 784 C C . TYR A 1 98 ? 12.352 4.610 -12.884 1.00 86.94 98 TYR A C 1
ATOM 786 O O . TYR A 1 98 ? 12.286 5.810 -13.158 1.00 86.94 98 TYR A O 1
ATOM 794 N N . PHE A 1 99 ? 12.553 3.671 -13.798 1.00 88.56 99 PHE A N 1
ATOM 795 C CA . PHE A 1 99 ? 12.633 3.967 -15.220 1.00 88.56 99 PHE A CA 1
ATOM 796 C C . PHE A 1 99 ? 11.911 2.898 -16.028 1.00 88.56 99 PHE A C 1
ATOM 798 O O . PHE A 1 99 ? 11.669 1.788 -15.553 1.00 88.56 99 PHE A O 1
ATOM 805 N N . VAL A 1 100 ? 11.540 3.265 -17.248 1.00 90.25 100 VAL A N 1
ATOM 806 C CA . VAL A 1 100 ? 10.895 2.368 -18.200 1.00 90.25 100 VAL A CA 1
ATOM 807 C C . VAL A 1 100 ? 11.936 1.943 -19.228 1.00 90.25 100 VAL A C 1
ATOM 809 O O . VAL A 1 100 ? 12.715 2.777 -19.684 1.00 90.25 100 VAL A O 1
ATOM 812 N N . ALA A 1 101 ? 11.958 0.660 -19.570 1.00 91.12 101 ALA A N 1
ATOM 813 C CA . ALA A 1 101 ? 12.796 0.104 -20.622 1.00 91.12 101 ALA A CA 1
ATOM 814 C C . ALA A 1 101 ? 11.914 -0.587 -21.663 1.00 91.12 101 ALA A C 1
ATOM 816 O O . ALA A 1 101 ? 10.966 -1.290 -21.314 1.00 91.12 101 ALA A O 1
ATOM 817 N N . ARG A 1 102 ? 12.218 -0.372 -22.944 1.00 89.75 102 ARG A N 1
ATOM 818 C CA . ARG A 1 102 ? 11.462 -0.964 -24.064 1.00 89.75 102 ARG A CA 1
ATOM 819 C C . ARG A 1 102 ? 11.953 -2.359 -24.446 1.00 89.75 102 ARG A C 1
ATOM 821 O O . ARG A 1 102 ? 11.184 -3.153 -24.976 1.00 89.75 102 ARG A O 1
ATOM 828 N N . ASP A 1 103 ? 13.233 -2.618 -24.205 1.00 90.25 103 ASP A N 1
ATOM 829 C CA . ASP A 1 103 ? 13.932 -3.853 -24.544 1.00 90.25 103 ASP A CA 1
ATOM 830 C C . ASP A 1 103 ? 15.153 -4.059 -23.622 1.00 90.25 103 ASP A C 1
ATOM 832 O O . ASP A 1 103 ? 15.492 -3.208 -22.789 1.00 90.25 103 ASP A O 1
ATOM 836 N N . TYR A 1 104 ? 15.845 -5.190 -23.784 1.00 93.12 104 TYR A N 1
ATOM 837 C CA . TYR A 1 104 ? 17.054 -5.515 -23.022 1.00 93.12 104 TYR A CA 1
ATOM 838 C C . TYR A 1 104 ? 18.195 -4.494 -23.194 1.00 93.12 104 TYR A C 1
ATOM 840 O O . TYR A 1 104 ? 18.945 -4.222 -22.252 1.00 93.12 104 TYR A O 1
ATOM 848 N N . ARG A 1 105 ? 18.351 -3.906 -24.387 1.00 91.44 105 ARG A N 1
ATOM 849 C CA . ARG A 1 105 ? 19.422 -2.937 -24.662 1.00 91.44 105 ARG A CA 1
ATOM 850 C C . ARG A 1 105 ? 19.176 -1.641 -23.897 1.00 91.44 105 ARG A C 1
ATOM 852 O O . ARG A 1 105 ? 20.118 -1.080 -23.338 1.00 91.44 105 ARG A O 1
ATOM 859 N N . ASP A 1 106 ? 17.935 -1.175 -23.877 1.00 90.50 106 ASP A N 1
ATOM 860 C CA . ASP A 1 106 ? 17.501 -0.000 -23.129 1.00 90.50 106 ASP A CA 1
ATOM 861 C C . ASP A 1 106 ? 17.635 -0.232 -21.620 1.00 90.50 106 ASP A C 1
ATOM 863 O O . ASP A 1 106 ? 18.200 0.595 -20.904 1.00 90.50 106 ASP A O 1
ATOM 867 N N . PHE A 1 107 ? 17.242 -1.418 -21.149 1.00 92.88 107 PHE A N 1
ATOM 868 C CA . PHE A 1 107 ? 17.466 -1.843 -19.770 1.00 92.88 107 PHE A CA 1
ATOM 869 C C . PHE A 1 107 ? 18.951 -1.752 -19.377 1.00 92.88 107 PHE A C 1
ATOM 871 O O . PHE A 1 107 ? 19.298 -1.038 -18.436 1.00 92.88 107 PHE A O 1
ATOM 878 N N . ARG A 1 108 ? 19.852 -2.398 -20.135 1.00 92.94 108 ARG A N 1
ATOM 879 C CA . ARG A 1 108 ? 21.297 -2.439 -19.826 1.00 92.94 108 ARG A CA 1
ATOM 880 C C . ARG A 1 108 ? 21.972 -1.071 -19.825 1.00 92.94 108 ARG A C 1
ATOM 882 O O . ARG A 1 108 ? 22.999 -0.917 -19.175 1.00 92.94 108 ARG A O 1
ATOM 889 N N . ARG A 1 109 ? 21.434 -0.097 -20.562 1.00 90.12 109 ARG A N 1
ATOM 890 C CA . ARG A 1 109 ? 21.969 1.273 -20.623 1.00 90.12 109 ARG A CA 1
ATOM 891 C C . ARG A 1 109 ? 21.626 2.118 -19.401 1.00 90.12 109 ARG A C 1
ATOM 893 O O . ARG A 1 109 ? 22.340 3.082 -19.139 1.00 90.12 109 ARG A O 1
ATOM 900 N N . ASN A 1 110 ? 20.520 1.814 -18.726 1.00 87.25 110 ASN A N 1
ATOM 901 C CA . ASN A 1 110 ? 19.960 2.668 -17.676 1.00 87.25 110 ASN A CA 1
ATOM 902 C C . ASN A 1 110 ? 19.987 2.020 -16.287 1.00 87.25 110 ASN A C 1
ATOM 904 O O . ASN A 1 110 ? 19.867 2.735 -15.295 1.00 87.25 110 ASN A O 1
ATOM 908 N N . VAL A 1 111 ? 20.127 0.695 -16.212 1.00 91.56 111 VAL A N 1
ATOM 909 C CA . VAL A 1 111 ? 20.193 -0.013 -14.935 1.00 91.56 111 VAL A CA 1
ATOM 910 C C . VAL A 1 111 ? 21.520 0.255 -14.224 1.00 91.56 111 VAL A C 1
ATOM 912 O O . VAL A 1 111 ? 22.591 0.163 -14.824 1.00 91.56 111 VAL A O 1
ATOM 915 N N . ASP A 1 112 ? 21.434 0.540 -12.933 1.00 88.50 112 ASP A N 1
ATOM 916 C CA . ASP A 1 112 ? 22.534 0.394 -11.997 1.00 88.50 112 ASP A CA 1
ATOM 917 C C . ASP A 1 112 ? 22.479 -1.031 -11.442 1.00 88.50 112 ASP A C 1
ATOM 919 O O . ASP A 1 112 ? 21.531 -1.408 -10.754 1.00 88.50 112 ASP A O 1
ATOM 923 N N . ILE A 1 113 ? 23.455 -1.853 -11.821 1.00 86.56 113 ILE A N 1
ATOM 924 C CA . ILE A 1 113 ? 23.506 -3.265 -11.424 1.00 86.56 113 ILE A CA 1
ATOM 925 C C . ILE A 1 113 ? 23.956 -3.460 -9.974 1.00 86.56 113 ILE A C 1
ATOM 927 O O . ILE A 1 113 ? 23.813 -4.564 -9.454 1.00 86.56 113 ILE A O 1
ATOM 931 N N . GLU A 1 114 ? 24.510 -2.421 -9.344 1.00 87.75 114 GLU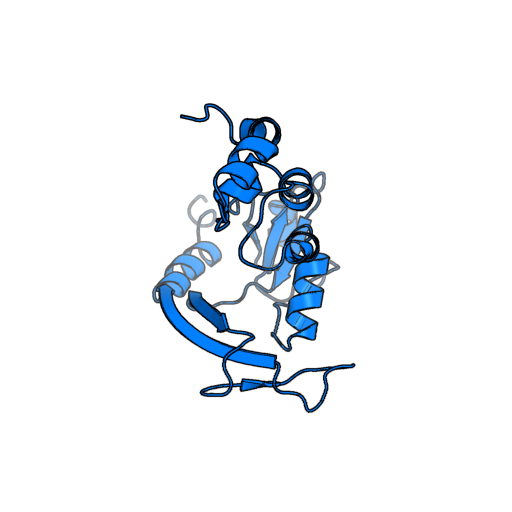 A N 1
ATOM 932 C CA . GLU A 1 114 ? 24.940 -2.468 -7.946 1.00 87.75 114 GLU A CA 1
ATOM 933 C C . GLU A 1 114 ? 23.749 -2.312 -6.986 1.00 87.75 114 GLU A C 1
ATOM 935 O O . GLU A 1 114 ? 23.837 -2.686 -5.815 1.00 87.75 114 GLU A O 1
ATOM 940 N N . GLU A 1 115 ? 22.618 -1.793 -7.474 1.00 86.81 115 GLU A N 1
ATOM 941 C CA . GLU A 1 115 ? 21.381 -1.683 -6.709 1.00 86.81 115 GLU A CA 1
ATOM 942 C C . GLU A 1 115 ? 20.449 -2.879 -6.946 1.00 86.81 115 GLU A C 1
ATOM 944 O O . GLU A 1 115 ? 20.302 -3.395 -8.053 1.00 86.81 115 GLU A O 1
ATOM 949 N N . GLU A 1 116 ? 19.743 -3.302 -5.898 1.00 87.88 116 GLU A N 1
ATOM 950 C CA . GLU A 1 116 ? 18.701 -4.320 -6.021 1.00 87.88 116 GLU A CA 1
ATOM 951 C C . GLU A 1 116 ? 17.473 -3.735 -6.738 1.00 87.88 116 GLU A C 1
ATOM 953 O O . GLU A 1 116 ? 16.938 -2.695 -6.339 1.00 87.88 116 GLU A O 1
ATOM 958 N N . PHE A 1 117 ? 16.981 -4.413 -7.778 1.00 90.81 117 PHE A N 1
ATOM 959 C CA . PHE A 1 117 ? 15.825 -3.970 -8.557 1.00 90.81 117 PHE A CA 1
ATOM 960 C C . PHE A 1 117 ? 14.841 -5.101 -8.867 1.00 90.81 117 PHE A C 1
ATOM 962 O O . PHE A 1 117 ? 15.151 -6.286 -8.820 1.00 90.81 117 PHE A O 1
ATOM 969 N N . THR A 1 118 ? 13.620 -4.715 -9.232 1.00 91.31 118 THR A N 1
ATOM 970 C CA . THR A 1 118 ? 12.596 -5.607 -9.788 1.00 91.31 118 THR A CA 1
ATOM 971 C C . THR A 1 118 ? 12.194 -5.113 -11.170 1.00 91.31 118 THR A C 1
ATOM 973 O O . THR A 1 118 ? 11.928 -3.921 -11.337 1.00 91.31 118 THR A O 1
ATOM 976 N N . ILE A 1 119 ? 12.105 -6.022 -12.141 1.00 94.25 119 ILE A N 1
ATOM 977 C CA . ILE A 1 119 ? 11.597 -5.734 -13.486 1.00 94.25 119 ILE A CA 1
ATOM 978 C C . ILE A 1 119 ? 10.155 -6.222 -13.564 1.00 94.25 119 ILE A C 1
ATOM 980 O O . ILE A 1 119 ? 9.854 -7.375 -13.250 1.00 94.25 119 ILE A O 1
ATOM 984 N N . GLN A 1 120 ? 9.251 -5.335 -13.959 1.00 94.25 120 GLN A N 1
ATOM 985 C CA . GLN A 1 120 ? 7.832 -5.638 -14.042 1.00 94.25 120 GLN A CA 1
ATOM 986 C C . GLN A 1 120 ? 7.253 -5.138 -15.362 1.00 94.25 120 GLN A C 1
ATOM 988 O O . GLN A 1 120 ? 7.620 -4.063 -15.827 1.00 94.25 120 GLN A O 1
ATOM 993 N N . GLU A 1 121 ? 6.318 -5.893 -15.932 1.00 94.56 121 GLU A N 1
ATOM 994 C CA . GLU A 1 121 ? 5.490 -5.472 -17.061 1.00 94.56 121 GLU A CA 1
ATOM 995 C C . GLU A 1 121 ? 4.947 -4.054 -16.845 1.00 94.56 121 GLU A C 1
ATOM 997 O O . GLU A 1 121 ? 4.370 -3.730 -15.798 1.00 94.56 121 GLU A O 1
ATOM 1002 N N . TYR A 1 122 ? 5.137 -3.200 -17.845 1.00 92.06 122 TYR A N 1
ATOM 1003 C CA . TYR A 1 122 ? 4.597 -1.856 -17.830 1.00 92.06 122 TYR A CA 1
ATOM 1004 C C . TYR A 1 122 ? 3.175 -1.861 -18.386 1.00 92.06 122 TYR A C 1
ATOM 1006 O O . TYR A 1 122 ? 2.949 -1.934 -19.594 1.00 92.06 122 TYR A O 1
ATOM 1014 N N . VAL A 1 123 ? 2.199 -1.780 -17.483 1.00 90.25 123 VAL A N 1
ATOM 1015 C CA . VAL A 1 123 ? 0.782 -1.777 -17.850 1.00 90.25 123 VAL A CA 1
ATOM 1016 C C . VAL A 1 123 ? 0.380 -0.401 -18.365 1.00 90.25 123 VAL A C 1
ATOM 1018 O O . VAL A 1 123 ? 0.282 0.564 -17.607 1.00 90.25 123 VAL A O 1
ATOM 1021 N N . LEU A 1 124 ? 0.100 -0.334 -19.663 1.00 87.19 124 LEU A N 1
ATOM 1022 C CA . LEU A 1 124 ? -0.465 0.846 -20.302 1.00 87.19 124 LEU A CA 1
ATOM 1023 C C . LEU A 1 124 ? -1.956 0.967 -19.987 1.00 87.19 124 LEU A C 1
ATOM 1025 O O . LEU A 1 124 ? -2.762 0.135 -20.399 1.00 87.19 124 LEU A O 1
ATOM 1029 N N . GLY A 1 125 ? -2.330 2.032 -19.280 1.00 88.12 125 GLY A N 1
ATOM 1030 C CA . GLY A 1 125 ? -3.723 2.297 -18.944 1.00 88.12 125 GLY A CA 1
ATOM 1031 C C . GLY A 1 125 ? -3.931 3.578 -18.145 1.00 88.12 125 GLY A C 1
ATOM 1032 O O . GLY A 1 125 ? -2.990 4.262 -17.733 1.00 88.12 125 GLY A O 1
ATOM 1033 N N . CYS A 1 126 ? -5.200 3.908 -17.929 1.00 89.19 126 CYS A N 1
ATOM 1034 C CA . CYS A 1 126 ? -5.599 4.983 -17.030 1.00 89.19 126 CYS A CA 1
ATOM 1035 C C . CYS A 1 126 ? -5.512 4.497 -15.575 1.00 89.19 126 CYS A C 1
ATOM 1037 O O . CYS A 1 126 ? -5.834 3.344 -15.279 1.00 89.19 126 CYS A O 1
ATOM 1039 N N . ARG A 1 127 ? -5.095 5.366 -14.648 1.00 89.38 127 ARG A N 1
ATOM 1040 C CA . ARG A 1 127 ? -4.974 4.998 -13.225 1.00 89.38 127 ARG A CA 1
ATOM 1041 C C . ARG A 1 127 ? -6.255 5.334 -12.473 1.00 89.38 127 ARG A C 1
ATOM 1043 O O . ARG A 1 127 ? -6.734 6.466 -12.526 1.00 89.38 127 ARG A O 1
ATOM 1050 N N . TYR A 1 128 ? -6.790 4.339 -11.777 1.00 92.56 128 TYR A N 1
ATOM 1051 C CA . TYR A 1 128 ? -8.028 4.420 -11.011 1.00 92.56 128 TYR A CA 1
ATOM 1052 C C . TYR A 1 128 ? -7.720 3.982 -9.577 1.00 92.56 128 TYR A C 1
ATOM 1054 O O . TYR A 1 128 ? -7.325 2.839 -9.349 1.00 92.56 128 TYR A O 1
ATOM 1062 N N . TYR A 1 129 ? -7.878 4.888 -8.615 1.00 94.06 129 TYR A N 1
ATOM 1063 C CA . TYR A 1 129 ? -7.684 4.611 -7.194 1.00 94.06 129 TYR A CA 1
ATOM 1064 C C . TYR A 1 129 ? -9.054 4.488 -6.538 1.00 94.06 129 TYR A C 1
ATOM 1066 O O . TYR A 1 129 ? -9.745 5.482 -6.323 1.00 94.06 129 TYR A O 1
ATOM 1074 N N . LEU A 1 130 ? -9.470 3.250 -6.280 1.00 95.44 130 LEU A N 1
ATOM 1075 C CA . LEU A 1 130 ? -10.752 2.935 -5.6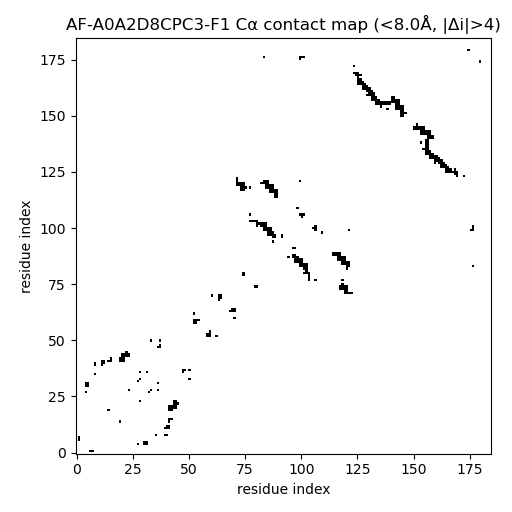58 1.00 95.44 130 LEU A CA 1
ATOM 1076 C C . LEU A 1 130 ? -10.613 3.000 -4.135 1.00 95.44 130 LEU A C 1
ATOM 1078 O O . LEU A 1 130 ? -9.728 2.360 -3.566 1.00 95.44 130 LEU A O 1
ATOM 1082 N N . HIS A 1 131 ? -11.489 3.752 -3.472 1.00 96.69 131 HIS A N 1
ATOM 1083 C CA . HIS A 1 131 ? -11.499 3.874 -2.017 1.00 96.69 131 HIS A CA 1
ATOM 1084 C C . HIS A 1 131 ? -12.609 3.001 -1.437 1.00 96.69 131 HIS A C 1
ATOM 1086 O O . HIS A 1 131 ? -13.794 3.303 -1.601 1.00 96.69 131 HIS A O 1
ATOM 1092 N N . PHE A 1 132 ? -12.219 1.928 -0.754 1.00 96.69 132 PHE A N 1
ATOM 1093 C CA . PHE A 1 132 ? -13.148 0.987 -0.138 1.00 96.69 132 PHE A CA 1
ATOM 1094 C C . PHE A 1 132 ? -13.261 1.188 1.372 1.00 96.69 132 PHE A C 1
ATOM 1096 O O . PHE A 1 132 ? -12.300 1.590 2.029 1.00 96.69 132 PHE A O 1
ATOM 1103 N 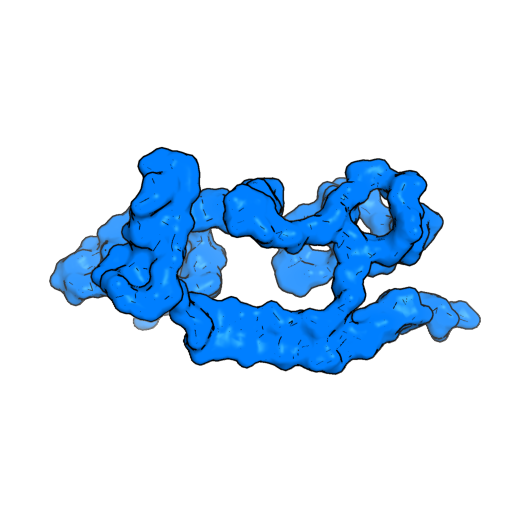N . PHE A 1 133 ? -14.418 0.832 1.922 1.00 97.00 133 PHE A N 1
ATOM 1104 C CA . PHE A 1 133 ? -14.625 0.647 3.353 1.00 97.00 133 PHE A CA 1
ATOM 1105 C C . PHE A 1 133 ? -15.212 -0.737 3.605 1.00 97.00 133 PHE A C 1
ATOM 1107 O O . PHE A 1 133 ? -16.133 -1.163 2.911 1.00 97.00 133 PHE A O 1
ATOM 1114 N N . PHE A 1 134 ? -14.648 -1.449 4.576 1.00 96.94 134 PHE A N 1
ATOM 1115 C CA . PHE A 1 134 ? -15.102 -2.780 4.953 1.00 96.94 134 PHE A CA 1
ATOM 1116 C C . PHE A 1 134 ? -15.671 -2.744 6.368 1.00 96.94 134 PHE A C 1
ATOM 1118 O O . PHE A 1 134 ? -14.950 -2.421 7.314 1.00 96.94 134 PHE A O 1
ATOM 1125 N N . ASP A 1 135 ? -16.947 -3.098 6.497 1.00 96.81 135 ASP A N 1
ATOM 1126 C CA . ASP A 1 135 ? -17.636 -3.231 7.774 1.00 96.81 135 ASP A CA 1
ATOM 1127 C C . ASP A 1 135 ? -17.832 -4.722 8.105 1.00 96.81 135 ASP A C 1
ATOM 1129 O O . ASP A 1 135 ? -18.693 -5.371 7.501 1.00 96.81 135 ASP A O 1
ATOM 1133 N N . PRO A 1 136 ? -17.070 -5.285 9.064 1.00 95.31 136 PRO A N 1
ATOM 1134 C CA . PRO A 1 136 ? -17.182 -6.691 9.448 1.00 95.31 136 PRO A CA 1
ATOM 1135 C C . PRO A 1 136 ? -18.448 -7.016 10.259 1.00 95.31 136 PRO A C 1
ATOM 1137 O O . PRO A 1 136 ? -18.672 -8.178 10.588 1.00 95.31 136 PRO A O 1
ATOM 1140 N N . THR A 1 137 ? -19.239 -6.010 10.643 1.00 95.88 137 THR A N 1
ATOM 1141 C CA . THR A 1 137 ? -20.444 -6.163 11.477 1.00 95.88 137 THR A CA 1
ATOM 1142 C C . THR A 1 137 ? -21.743 -6.043 10.685 1.00 95.88 137 THR A C 1
ATOM 1144 O O . THR A 1 137 ? -22.795 -6.451 11.170 1.00 95.88 137 THR A O 1
ATOM 1147 N N . ALA A 1 138 ? -21.674 -5.502 9.469 1.00 96.88 138 ALA A N 1
ATOM 1148 C CA . ALA A 1 138 ? -22.830 -5.301 8.612 1.00 96.88 138 ALA A CA 1
ATOM 1149 C C . ALA A 1 138 ? -23.286 -6.608 7.941 1.00 96.88 138 ALA A C 1
ATOM 1151 O O . ALA A 1 138 ? -22.496 -7.316 7.312 1.00 96.88 138 ALA A O 1
ATOM 1152 N N . GLU A 1 139 ? -24.589 -6.885 8.017 1.00 96.25 139 GLU A N 1
ATOM 1153 C CA . GLU A 1 139 ? -25.233 -8.073 7.431 1.00 96.25 139 GLU A CA 1
ATOM 1154 C C . GLU A 1 139 ? -25.936 -7.788 6.085 1.00 96.25 139 GLU A C 1
ATOM 1156 O O . GLU A 1 139 ? -26.531 -8.682 5.483 1.00 96.25 139 GLU A O 1
ATOM 1161 N N . ASP A 1 140 ? -25.866 -6.551 5.589 1.00 95.94 140 ASP A N 1
ATOM 1162 C CA . ASP A 1 140 ? -26.521 -6.067 4.371 1.00 95.94 140 ASP A CA 1
ATOM 1163 C C . ASP A 1 140 ? -25.517 -5.673 3.263 1.00 95.94 140 ASP A C 1
ATOM 1165 O O . ASP A 1 140 ? -24.301 -5.784 3.413 1.00 95.94 140 ASP A O 1
ATOM 1169 N N . GLY A 1 141 ? -26.015 -5.231 2.105 1.00 95.75 141 GLY A N 1
ATOM 1170 C CA . GLY A 1 141 ? -25.171 -4.782 0.991 1.00 95.75 141 GLY A CA 1
ATOM 1171 C C . GLY A 1 141 ? -24.326 -5.888 0.341 1.00 95.75 141 GLY A C 1
ATOM 1172 O O . GLY A 1 141 ? -24.689 -7.066 0.348 1.00 95.75 141 GLY A O 1
ATOM 1173 N N . PHE A 1 142 ? -23.205 -5.506 -0.283 1.00 97.00 142 PHE A N 1
ATOM 1174 C CA . PHE A 1 142 ? -22.304 -6.462 -0.931 1.00 97.00 142 PHE A CA 1
ATOM 1175 C C . PHE A 1 142 ? -21.457 -7.198 0.114 1.00 97.00 142 PHE A C 1
ATOM 1177 O O . PHE A 1 142 ? -20.523 -6.634 0.685 1.00 97.00 142 PHE A O 1
ATOM 1184 N N . GLN A 1 143 ? -21.786 -8.468 0.345 1.00 97.38 143 GLN A N 1
ATOM 1185 C CA . GLN A 1 143 ? -21.153 -9.302 1.364 1.00 97.38 143 GLN A CA 1
ATOM 1186 C C . GLN A 1 143 ? -19.885 -9.986 0.843 1.00 97.38 143 GLN A C 1
ATOM 1188 O O . GLN A 1 143 ? -19.931 -10.798 -0.089 1.00 97.38 143 GLN A O 1
ATOM 1193 N N . VAL A 1 144 ? -18.753 -9.708 1.494 1.00 95.38 144 VAL A N 1
ATOM 1194 C CA . VAL A 1 144 ? -17.476 -10.372 1.216 1.00 95.38 144 VAL A CA 1
ATOM 1195 C C . VAL A 1 144 ? -17.571 -11.831 1.639 1.00 95.38 144 VAL A C 1
ATOM 1197 O O . VAL A 1 144 ? -17.751 -12.147 2.816 1.00 95.38 144 VAL A O 1
ATOM 1200 N N . GLN A 1 145 ? -17.423 -12.726 0.667 1.00 94.38 145 GLN A N 1
ATOM 1201 C CA . GLN A 1 145 ? -17.417 -14.164 0.909 1.00 94.38 145 GLN A CA 1
ATOM 1202 C C . GLN A 1 145 ? -16.050 -14.613 1.417 1.00 94.38 145 GLN A C 1
ATOM 1204 O O . GLN A 1 145 ? -15.019 -14.354 0.790 1.00 94.38 145 GLN A O 1
ATOM 1209 N N . GLY A 1 146 ? -16.044 -15.323 2.541 1.00 92.56 146 GLY A N 1
ATOM 1210 C CA . GLY A 1 146 ? -14.835 -15.916 3.085 1.00 92.56 146 GLY A CA 1
ATOM 1211 C C . GLY A 1 146 ? -14.249 -16.986 2.165 1.00 92.56 146 GLY A C 1
ATOM 1212 O O . GLY A 1 146 ? -14.956 -17.674 1.428 1.00 92.56 146 GLY A O 1
ATOM 1213 N N . ARG A 1 147 ? -12.923 -17.132 2.223 1.00 89.69 147 ARG A N 1
ATOM 1214 C CA . ARG A 1 147 ? -12.149 -18.166 1.519 1.00 89.69 147 ARG A CA 1
ATOM 1215 C C . ARG A 1 147 ? -11.442 -19.083 2.523 1.00 89.69 147 ARG A C 1
ATOM 1217 O O . ARG A 1 147 ? -11.348 -18.764 3.711 1.00 89.69 147 ARG A O 1
ATOM 1224 N N . GLY A 1 148 ? -10.949 -20.230 2.053 1.00 89.25 148 GLY A N 1
ATOM 1225 C CA . GLY A 1 148 ? -10.219 -21.196 2.883 1.00 89.25 148 GLY A CA 1
ATOM 1226 C C . GLY A 1 148 ? -11.050 -21.676 4.077 1.00 89.25 148 GLY A C 1
ATOM 1227 O O . GLY A 1 148 ? -12.181 -22.123 3.909 1.00 89.25 148 GLY A O 1
ATOM 1228 N N . GLN A 1 149 ? -10.523 -21.526 5.294 1.00 92.56 149 GLN A N 1
ATOM 1229 C CA . GLN A 1 149 ? -11.217 -21.903 6.537 1.00 92.56 149 GLN A CA 1
ATOM 1230 C C . GLN A 1 149 ? -12.522 -21.120 6.803 1.00 92.56 149 GLN A C 1
ATOM 1232 O O . GLN A 1 149 ? -13.323 -21.513 7.651 1.00 92.56 149 GLN A O 1
ATOM 1237 N N . HIS A 1 150 ? -12.742 -20.012 6.089 1.00 92.25 150 HIS A N 1
ATOM 1238 C CA . HIS A 1 150 ? -13.954 -19.197 6.175 1.00 92.25 150 HIS A CA 1
ATOM 1239 C C . HIS A 1 150 ? -14.891 -19.382 4.970 1.00 92.25 150 HIS A C 1
ATOM 1241 O O . HIS A 1 150 ? -15.821 -18.597 4.806 1.00 92.25 150 HIS A O 1
ATOM 1247 N N . ALA A 1 151 ? -14.660 -20.390 4.122 1.00 94.69 151 ALA A N 1
ATOM 1248 C CA . ALA A 1 151 ? -15.502 -20.659 2.960 1.00 94.69 151 ALA A CA 1
ATOM 1249 C C . ALA A 1 151 ? -16.989 -20.801 3.336 1.00 94.69 151 ALA A C 1
ATOM 1251 O O . ALA A 1 151 ? -17.334 -21.453 4.323 1.00 94.69 151 ALA A O 1
ATOM 1252 N N . GLY A 1 152 ? -17.861 -20.176 2.540 1.00 94.19 152 GLY A N 1
ATOM 1253 C CA . GLY A 1 152 ? -19.315 -20.191 2.742 1.00 94.19 152 GLY A CA 1
ATOM 1254 C C . GLY A 1 152 ? -19.827 -19.258 3.844 1.00 94.19 152 GLY A C 1
ATOM 1255 O O . GLY A 1 152 ? -21.006 -19.325 4.184 1.00 94.19 152 GLY A O 1
ATOM 1256 N N . LYS A 1 153 ? -18.968 -18.406 4.419 1.00 96.06 153 LYS A N 1
ATOM 1257 C CA . LYS A 1 153 ? -19.359 -17.402 5.417 1.00 96.06 153 LYS A CA 1
ATOM 1258 C C . LYS A 1 153 ? -19.339 -15.999 4.820 1.00 96.06 153 LYS A C 1
ATOM 1260 O O . LYS A 1 153 ? -18.385 -15.632 4.135 1.00 96.06 153 LYS A O 1
ATOM 1265 N N . ASN A 1 154 ? -20.342 -15.208 5.178 1.00 96.69 154 ASN A N 1
ATOM 1266 C CA . ASN A 1 154 ? -20.318 -13.760 5.012 1.00 96.69 154 ASN A CA 1
ATOM 1267 C C . ASN A 1 154 ? -19.368 -13.163 6.055 1.00 96.69 154 ASN A C 1
ATOM 1269 O O . ASN A 1 154 ? -19.495 -13.462 7.242 1.00 96.69 154 ASN A O 1
ATOM 1273 N N . LEU A 1 155 ? -18.397 -12.365 5.612 1.00 95.88 155 LEU A N 1
ATOM 1274 C CA . LEU A 1 155 ? -17.416 -11.729 6.495 1.00 95.88 155 LEU A CA 1
ATOM 1275 C C . LEU A 1 155 ? -17.769 -10.284 6.853 1.00 95.88 155 LEU A C 1
ATOM 1277 O O . LEU A 1 155 ? -17.148 -9.735 7.758 1.00 95.88 155 LEU A O 1
ATOM 1281 N N . GLY A 1 156 ? -18.713 -9.677 6.136 1.00 97.31 156 GLY A N 1
ATOM 1282 C CA . GLY A 1 156 ? -19.078 -8.275 6.280 1.00 97.31 156 GLY A CA 1
ATOM 1283 C C . GLY A 1 156 ? -19.282 -7.584 4.937 1.00 97.31 156 GLY A C 1
ATOM 1284 O O . GLY A 1 156 ? -19.035 -8.154 3.866 1.00 97.31 156 GLY A O 1
ATOM 1285 N N . ARG A 1 157 ? -19.714 -6.328 5.002 1.00 98.12 157 ARG A N 1
ATOM 1286 C CA . ARG A 1 157 ? -20.046 -5.500 3.843 1.00 98.12 157 ARG A CA 1
ATOM 1287 C C . ARG A 1 157 ? -18.811 -4.789 3.300 1.00 98.12 157 ARG A C 1
ATOM 1289 O O . ARG A 1 157 ? -18.071 -4.164 4.055 1.00 98.12 157 ARG A O 1
ATOM 1296 N N . LEU A 1 158 ? -18.615 -4.835 1.983 1.00 97.44 158 LEU A N 1
ATOM 1297 C CA . LEU A 1 158 ? -17.645 -3.995 1.277 1.00 97.44 158 LEU A CA 1
ATOM 1298 C C . LEU A 1 158 ? -18.374 -2.879 0.533 1.00 97.44 158 LEU A C 1
ATOM 1300 O O . LEU A 1 158 ? -19.247 -3.135 -0.295 1.00 97.44 158 LEU A O 1
ATOM 1304 N N . GLU A 1 159 ? -17.973 -1.643 0.796 1.00 97.31 159 GLU A N 1
ATOM 1305 C CA . GLU A 1 159 ? -18.523 -0.450 0.166 1.00 97.31 159 GLU A CA 1
ATOM 1306 C C . GLU A 1 159 ? -17.459 0.269 -0.653 1.00 97.31 159 GLU A C 1
ATOM 1308 O O . GLU A 1 159 ? -16.323 0.436 -0.209 1.00 97.31 159 GLU A O 1
ATOM 1313 N N . LEU A 1 160 ? -17.840 0.741 -1.840 1.00 97.12 160 LEU A N 1
ATOM 1314 C CA . LEU A 1 160 ? -17.051 1.701 -2.603 1.00 97.12 160 LEU A CA 1
ATOM 1315 C C . LEU A 1 160 ? -17.478 3.109 -2.184 1.00 97.12 160 LEU A C 1
ATOM 1317 O O . LEU A 1 160 ? -18.587 3.536 -2.498 1.00 97.12 160 LEU A O 1
ATOM 1321 N N . LEU A 1 161 ? -16.600 3.831 -1.492 1.00 96.56 161 LEU A N 1
ATOM 1322 C CA . LEU A 1 161 ? -16.898 5.176 -1.000 1.00 96.56 161 LEU A CA 1
ATOM 1323 C C . LEU A 1 161 ? -16.703 6.237 -2.081 1.00 96.56 161 LEU A C 1
ATOM 1325 O O . LEU A 1 161 ? -17.511 7.147 -2.242 1.00 96.56 161 LEU A O 1
ATOM 1329 N N . SER A 1 162 ? -15.578 6.161 -2.787 1.00 96.88 162 SER A N 1
ATOM 1330 C CA . SER A 1 162 ? -15.201 7.127 -3.816 1.00 96.88 162 SER A CA 1
ATOM 1331 C C . SER A 1 162 ? -14.098 6.562 -4.707 1.00 96.88 162 SER A C 1
ATOM 1333 O O . SER A 1 162 ? -13.622 5.443 -4.509 1.00 96.88 162 SER A O 1
ATOM 1335 N N . MET A 1 163 ? -13.695 7.342 -5.706 1.00 96.25 163 MET A N 1
ATOM 1336 C CA . MET A 1 163 ? -12.628 6.983 -6.625 1.00 96.25 163 MET A CA 1
ATOM 1337 C C . MET A 1 163 ? -11.885 8.233 -7.091 1.00 96.25 163 MET A C 1
ATOM 1339 O O . MET A 1 163 ? -12.518 9.206 -7.500 1.00 96.25 163 MET A O 1
ATOM 1343 N N . ASP A 1 164 ? -10.556 8.177 -7.085 1.00 94.06 164 ASP A N 1
ATOM 1344 C CA . ASP A 1 164 ? -9.707 9.152 -7.770 1.00 94.06 164 ASP A CA 1
ATOM 1345 C C . ASP A 1 164 ? -9.312 8.610 -9.152 1.00 94.06 164 ASP A C 1
ATOM 1347 O O . ASP A 1 164 ? -8.793 7.498 -9.278 1.00 94.06 164 ASP A O 1
ATOM 1351 N N . ARG A 1 165 ? -9.589 9.388 -10.203 1.00 92.75 165 ARG A N 1
ATOM 1352 C CA . ARG A 1 165 ? -9.326 9.014 -11.597 1.00 92.75 165 ARG A CA 1
ATOM 1353 C C . ARG A 1 165 ? -8.209 9.865 -12.179 1.00 92.75 165 ARG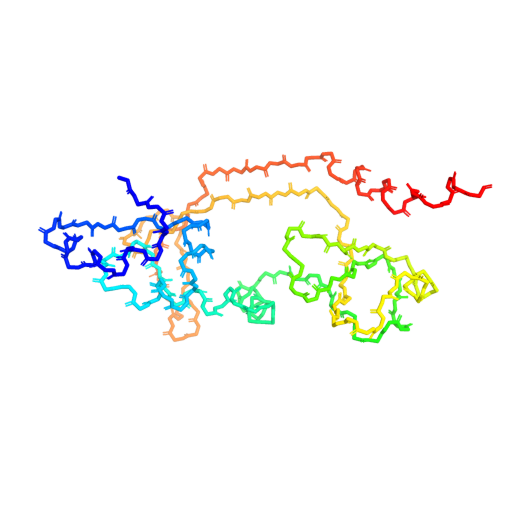 A C 1
ATOM 1355 O O . ARG A 1 165 ? -8.153 11.080 -11.985 1.00 92.75 165 ARG A O 1
ATOM 1362 N N . ARG A 1 166 ? -7.335 9.219 -12.944 1.00 88.12 166 ARG A N 1
ATOM 1363 C CA . ARG A 1 166 ? -6.297 9.856 -13.757 1.00 88.12 166 ARG A CA 1
ATOM 1364 C C . ARG A 1 166 ? -6.478 9.380 -15.194 1.00 88.12 166 ARG A C 1
ATOM 136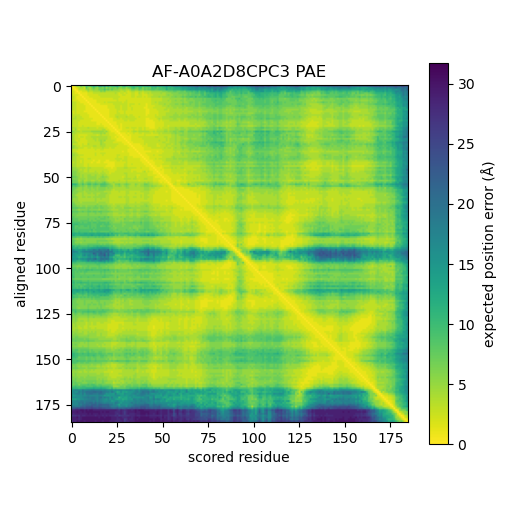6 O O . ARG A 1 166 ? -5.827 8.432 -15.626 1.00 88.12 166 ARG A O 1
ATOM 1373 N N . ASP A 1 167 ? -7.402 10.019 -15.903 1.00 83.81 167 ASP A N 1
ATOM 1374 C CA . ASP A 1 167 ? -7.817 9.587 -17.243 1.00 83.81 167 ASP A CA 1
ATOM 1375 C C . ASP A 1 167 ? -6.750 9.877 -18.313 1.00 83.81 167 ASP A C 1
ATOM 1377 O O . ASP A 1 167 ? -6.576 9.081 -19.228 1.00 83.81 167 ASP A O 1
ATOM 1381 N N . GLU A 1 168 ? -5.956 10.937 -18.143 1.00 75.81 168 GLU A N 1
ATOM 1382 C CA . GLU A 1 168 ? -4.882 11.327 -19.076 1.00 75.81 168 GLU A CA 1
ATOM 1383 C C . GLU A 1 168 ? -3.532 10.664 -18.767 1.00 75.81 168 GLU A C 1
ATOM 1385 O O . GLU A 1 168 ? -2.540 10.897 -19.457 1.00 75.81 168 GLU A O 1
ATOM 1390 N N . SER A 1 169 ? -3.464 9.800 -17.744 1.00 73.25 169 SER A N 1
ATOM 1391 C CA . SER A 1 169 ? -2.179 9.219 -17.350 1.00 73.25 169 SER A CA 1
ATOM 1392 C C . SER A 1 169 ? -1.561 8.353 -18.433 1.00 73.25 169 SER A C 1
ATOM 1394 O O . SER A 1 169 ? -0.348 8.258 -18.502 1.00 73.25 169 SER A O 1
ATOM 1396 N N . ASN A 1 170 ? -2.375 7.725 -19.276 1.00 72.06 170 ASN A N 1
ATOM 1397 C CA . ASN A 1 170 ? -1.886 6.955 -20.411 1.00 72.06 170 ASN A CA 1
ATOM 1398 C C . ASN A 1 170 ? -1.077 7.828 -21.383 1.00 72.06 170 ASN A C 1
ATOM 1400 O O . ASN A 1 170 ? -0.012 7.403 -21.813 1.00 72.06 170 ASN A O 1
ATOM 1404 N N . VAL A 1 171 ? -1.546 9.039 -21.697 1.00 68.94 171 VAL A N 1
ATOM 1405 C CA . VAL A 1 171 ? -0.871 9.988 -22.591 1.00 68.94 171 VAL A CA 1
ATOM 1406 C C . VAL A 1 171 ? 0.449 10.443 -21.967 1.00 68.94 171 VAL A C 1
ATOM 1408 O O . VAL A 1 171 ? 1.488 10.35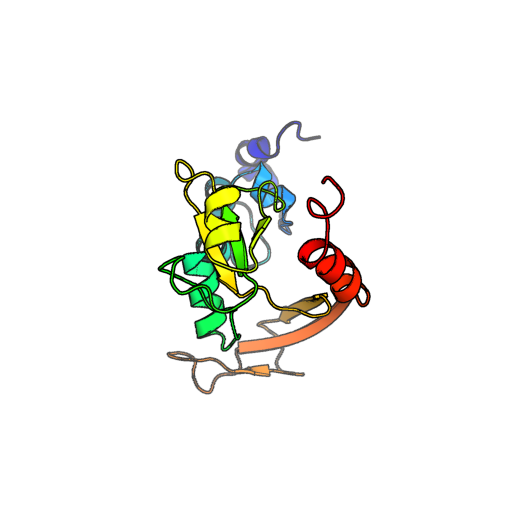8 -22.621 1.00 68.94 171 VAL A O 1
ATOM 1411 N N . ASP A 1 172 ? 0.439 10.818 -20.686 1.00 67.62 172 ASP A N 1
ATOM 1412 C CA . ASP A 1 172 ? 1.655 11.178 -19.941 1.00 67.62 172 ASP A CA 1
ATOM 1413 C C . ASP A 1 172 ? 2.685 10.034 -19.914 1.00 67.62 172 ASP A C 1
ATOM 1415 O O . ASP A 1 172 ? 3.888 10.243 -20.081 1.00 67.62 172 ASP A O 1
ATOM 1419 N N . GLU A 1 173 ? 2.215 8.804 -19.706 1.00 71.38 173 GLU A N 1
ATOM 1420 C CA . GLU A 1 173 ? 3.032 7.592 -19.704 1.00 71.38 173 GLU A CA 1
ATOM 1421 C C . GLU A 1 173 ? 3.565 7.254 -21.118 1.00 71.38 173 GLU A C 1
ATOM 1423 O O . GLU A 1 173 ? 4.726 6.864 -21.261 1.00 71.38 173 GLU A O 1
ATOM 1428 N N . PHE A 1 174 ? 2.789 7.488 -22.186 1.00 68.00 174 PHE A N 1
ATOM 1429 C CA . PHE A 1 174 ? 3.250 7.351 -23.577 1.00 68.00 174 PHE A CA 1
ATOM 1430 C C . PHE A 1 174 ? 4.412 8.298 -23.896 1.00 68.00 174 PHE A C 1
ATOM 1432 O O . PHE A 1 174 ? 5.363 7.889 -24.565 1.00 68.00 174 PHE A O 1
ATOM 1439 N N . TYR A 1 175 ? 4.396 9.533 -23.384 1.00 64.75 175 TYR A N 1
ATOM 1440 C CA . TYR A 1 175 ? 5.535 10.443 -23.539 1.00 64.75 175 TYR A CA 1
ATOM 1441 C C . TYR A 1 175 ? 6.803 9.908 -22.864 1.00 64.75 175 TYR A C 1
ATOM 1443 O O . TYR A 1 175 ? 7.892 10.063 -23.413 1.00 64.75 175 TYR A O 1
ATOM 1451 N N . LYS A 1 176 ? 6.682 9.208 -21.729 1.00 65.50 176 LYS A N 1
ATOM 1452 C CA . LYS A 1 176 ? 7.832 8.566 -21.066 1.00 65.50 176 LYS A CA 1
ATOM 1453 C C . LYS A 1 176 ? 8.375 7.368 -21.845 1.00 65.50 176 LYS A C 1
ATOM 1455 O O . LYS A 1 176 ? 9.580 7.140 -21.814 1.00 65.50 176 LYS A O 1
ATOM 1460 N N . LEU A 1 177 ? 7.514 6.632 -22.553 1.00 64.88 177 LEU A N 1
ATOM 1461 C CA . LEU A 1 177 ? 7.924 5.564 -23.476 1.00 64.88 177 LEU A CA 1
ATOM 1462 C C . LEU A 1 177 ? 8.595 6.104 -24.745 1.00 64.88 177 LEU A C 1
ATOM 1464 O O . LEU A 1 177 ? 9.455 5.438 -25.321 1.00 64.88 177 LEU A O 1
ATOM 1468 N N . GLY A 1 178 ? 8.156 7.280 -25.201 1.00 58.72 178 GLY A N 1
ATOM 1469 C CA . GLY A 1 178 ? 8.545 7.861 -26.480 1.00 58.72 178 GLY A CA 1
ATOM 1470 C C . GLY A 1 178 ? 9.739 8.811 -26.432 1.00 58.72 178 GLY A C 1
ATOM 1471 O O . GLY A 1 178 ? 10.488 8.854 -27.399 1.00 58.72 178 GLY A O 1
ATOM 1472 N N . SER A 1 179 ? 9.937 9.601 -25.370 1.00 56.56 179 SER A N 1
ATOM 1473 C CA . SER A 1 179 ? 11.004 10.604 -25.379 1.00 56.56 179 SER A CA 1
ATOM 1474 C C . SER A 1 179 ? 11.262 11.283 -24.035 1.00 56.56 179 SER A C 1
ATOM 1476 O O . SER A 1 179 ? 10.501 12.140 -23.592 1.00 56.56 179 SER A O 1
ATOM 1478 N N . LEU A 1 180 ? 12.445 11.013 -23.479 1.00 46.41 180 LEU A N 1
ATOM 1479 C CA . LEU A 1 180 ? 13.244 12.035 -22.783 1.00 46.41 180 LEU A CA 1
ATOM 1480 C C . LEU A 1 180 ? 14.732 12.030 -23.197 1.00 46.41 180 LEU A C 1
ATOM 1482 O O . LEU A 1 180 ? 15.461 12.961 -22.850 1.00 46.41 180 LEU A O 1
ATOM 1486 N N . ARG A 1 181 ? 15.203 11.023 -23.951 1.00 49.72 181 ARG A N 1
ATOM 1487 C CA . ARG A 1 181 ? 16.586 10.960 -24.466 1.00 49.72 181 ARG A CA 1
ATOM 1488 C C . ARG A 1 181 ? 16.708 10.912 -25.988 1.00 49.72 181 ARG A C 1
ATOM 1490 O O . ARG A 1 181 ? 17.695 11.437 -26.479 1.00 49.72 181 ARG A O 1
ATOM 1497 N N . ASP A 1 182 ? 15.698 10.436 -26.716 1.00 48.72 182 ASP A N 1
ATOM 1498 C CA . ASP A 1 182 ? 15.689 10.490 -28.192 1.00 48.72 182 ASP A CA 1
ATOM 1499 C C . ASP A 1 182 ? 15.572 11.947 -28.726 1.00 48.72 182 ASP A C 1
ATOM 1501 O O . ASP A 1 182 ? 15.799 12.197 -29.900 1.00 48.72 182 ASP A O 1
ATOM 1505 N N . LEU A 1 183 ? 15.266 12.928 -27.857 1.00 42.81 183 LEU A N 1
ATOM 1506 C CA . LEU A 1 183 ? 15.335 14.380 -28.132 1.00 42.81 183 LEU A CA 1
ATOM 1507 C C . LEU A 1 183 ? 16.669 15.042 -27.713 1.00 42.81 183 LEU A C 1
ATOM 1509 O O . LEU A 1 183 ? 16.800 16.261 -27.813 1.00 42.81 183 LEU A O 1
ATOM 1513 N N . ARG A 1 184 ? 17.619 14.283 -27.146 1.00 43.75 184 ARG A N 1
ATOM 1514 C CA . ARG A 1 184 ? 18.938 14.781 -26.699 1.00 43.75 184 ARG A CA 1
ATOM 1515 C C . ARG A 1 184 ? 20.093 14.371 -27.624 1.00 43.75 184 ARG A C 1
ATOM 1517 O O . ARG A 1 184 ? 21.234 14.710 -27.311 1.00 43.75 184 ARG A O 1
ATOM 1524 N N . GLU A 1 185 ? 19.799 13.674 -28.717 1.00 38.03 185 GLU A N 1
ATOM 1525 C CA . GLU A 1 185 ? 20.669 13.553 -29.899 1.00 38.03 185 GLU A CA 1
ATOM 1526 C C . GLU A 1 185 ? 20.238 14.578 -30.956 1.00 38.03 185 GLU A C 1
ATOM 1528 O O . GLU A 1 185 ? 21.140 15.132 -31.623 1.00 38.03 185 GLU A O 1
#

Sequence (185 aa):
MLEDYREMLDYAEWFREKNVIIVPHGSLVEYLGASNFRNLEVPTFGNRNILHWESSRALQRQWLEDGGCTMPKVVEDPHNIDGPVIVKYAGAKGGRGYFVARDYRDFRRNVDIEEEFTIQEYVLGCRYYLHFFFDPTAEDGFQVQGRGQHAGKNLGRLELLSMDRRDESNVDEFYKLGSLRDLRE